Protein AF-A0AAE8ZY15-F1 (afdb_monomer_lite)

pLDDT: mean 89.55, std 15.79, range [27.38, 97.88]

Structure (mmCIF, N/CA/C/O backbone):
data_AF-A0AAE8ZY15-F1
#
_entry.id   AF-A0AAE8ZY15-F1
#
loop_
_atom_site.group_PDB
_atom_site.id
_atom_site.type_symbol
_atom_site.label_atom_id
_atom_site.label_alt_id
_atom_site.label_comp_id
_atom_site.label_asym_id
_atom_site.label_entity_id
_atom_site.label_seq_id
_atom_site.pdbx_PDB_ins_code
_atom_site.Cartn_x
_atom_site.Cartn_y
_atom_site.Cartn_z
_atom_site.occupancy
_atom_site.B_iso_or_equiv
_atom_site.auth_seq_id
_atom_site.auth_comp_id
_atom_site.auth_asym_id
_atom_site.auth_atom_id
_atom_site.pdbx_PDB_model_num
ATOM 1 N N . MET A 1 1 ? 28.038 31.464 24.818 1.00 34.19 1 MET A N 1
ATOM 2 C CA . MET A 1 1 ? 27.004 31.377 23.765 1.00 34.19 1 MET A CA 1
ATOM 3 C C . MET A 1 1 ? 26.566 29.929 23.658 1.00 34.19 1 MET A C 1
ATOM 5 O O . MET A 1 1 ? 27.395 29.069 23.404 1.00 34.19 1 MET A O 1
ATOM 9 N N . MET A 1 2 ? 25.303 29.681 23.999 1.00 27.38 2 MET A N 1
ATOM 10 C CA . MET A 1 2 ? 24.663 28.370 24.119 1.00 27.38 2 MET A CA 1
ATOM 11 C C . MET A 1 2 ? 24.717 27.587 22.799 1.00 27.38 2 MET A C 1
ATOM 13 O O . MET A 1 2 ? 24.098 27.995 21.821 1.00 27.38 2 MET A O 1
ATOM 17 N N . LEU A 1 3 ? 25.420 26.453 22.782 1.00 30.19 3 LEU A N 1
ATOM 18 C CA . LEU A 1 3 ? 25.261 25.423 21.754 1.00 30.19 3 LEU A CA 1
ATOM 19 C C . LEU A 1 3 ? 24.159 24.468 22.217 1.00 30.19 3 LEU A C 1
ATOM 21 O O . LEU A 1 3 ? 24.196 23.926 23.320 1.00 30.19 3 LEU A O 1
ATOM 25 N N . GLN A 1 4 ? 23.134 24.375 21.379 1.00 31.94 4 GLN A N 1
ATOM 26 C CA . GLN A 1 4 ? 21.818 23.818 21.651 1.00 31.94 4 GLN A CA 1
ATOM 27 C C . GLN A 1 4 ? 21.857 22.354 22.103 1.00 31.94 4 GLN A C 1
ATOM 29 O O . GLN A 1 4 ? 22.206 21.443 21.353 1.00 31.94 4 GLN A O 1
ATOM 34 N N . ALA A 1 5 ? 21.368 22.137 23.319 1.00 29.14 5 ALA A N 1
ATOM 35 C CA . ALA A 1 5 ? 20.770 20.885 23.742 1.00 29.14 5 ALA A CA 1
ATOM 36 C C . ALA A 1 5 ? 19.409 20.720 23.038 1.00 29.14 5 ALA A C 1
ATOM 38 O O . ALA A 1 5 ? 18.406 21.261 23.492 1.00 29.14 5 ALA A O 1
ATOM 39 N N . SER A 1 6 ? 19.361 20.010 21.909 1.00 30.08 6 SER A N 1
ATOM 40 C CA . SER A 1 6 ? 18.079 19.631 21.280 1.00 30.08 6 SER A CA 1
ATOM 41 C C . SER A 1 6 ? 18.069 18.266 20.578 1.00 30.08 6 SER A C 1
ATOM 43 O O . SER A 1 6 ? 17.054 17.874 20.014 1.00 30.08 6 SER A O 1
ATOM 45 N N . ARG A 1 7 ? 19.141 17.465 20.667 1.00 34.03 7 ARG A N 1
ATOM 46 C CA . ARG A 1 7 ? 19.221 16.142 20.005 1.00 34.03 7 ARG A CA 1
ATOM 47 C C . ARG A 1 7 ? 18.577 14.968 20.766 1.00 34.03 7 ARG A C 1
ATOM 49 O O . ARG A 1 7 ? 18.814 13.823 20.406 1.00 34.03 7 ARG A O 1
ATOM 56 N N . LEU A 1 8 ? 17.766 15.218 21.794 1.00 28.38 8 LEU A N 1
ATOM 57 C CA . LEU A 1 8 ? 17.180 14.162 22.646 1.00 28.38 8 LEU A CA 1
ATOM 58 C C . LEU A 1 8 ? 15.640 14.077 22.600 1.00 28.38 8 LEU A C 1
ATOM 60 O O . LEU A 1 8 ? 15.051 13.356 23.395 1.00 28.38 8 LEU A O 1
ATOM 64 N N . GLY A 1 9 ? 14.978 14.778 21.669 1.00 28.14 9 GLY A N 1
ATOM 65 C CA . GLY A 1 9 ? 13.509 14.898 21.632 1.00 28.14 9 GLY A CA 1
ATOM 66 C C . GLY A 1 9 ? 12.759 14.129 20.536 1.00 28.14 9 GLY A C 1
ATOM 67 O O . GLY A 1 9 ? 11.549 14.288 20.437 1.00 28.14 9 GLY A O 1
ATOM 68 N N . GLY A 1 10 ? 13.422 13.318 19.707 1.00 33.00 10 GLY A N 1
ATOM 69 C CA . GLY A 1 10 ? 12.785 12.716 18.527 1.00 33.00 10 GLY A CA 1
ATOM 70 C C . GLY A 1 10 ? 13.244 11.291 18.261 1.00 33.00 10 GLY A C 1
ATOM 71 O O . GLY A 1 10 ? 13.947 11.046 17.289 1.00 33.00 10 GLY A O 1
ATOM 72 N N . ILE A 1 11 ? 12.861 10.341 19.116 1.00 35.34 11 ILE A N 1
ATOM 73 C CA . ILE A 1 11 ? 12.952 8.910 18.787 1.00 35.34 11 ILE A CA 1
ATOM 74 C C . ILE A 1 11 ? 11.596 8.487 18.212 1.00 35.34 11 ILE A C 1
ATOM 76 O O . ILE A 1 11 ? 10.854 7.712 18.805 1.00 35.34 11 ILE A O 1
ATOM 80 N N . VAL A 1 12 ? 11.237 9.055 17.063 1.00 41.22 12 VAL A N 1
ATOM 81 C CA . VAL A 1 12 ? 10.363 8.362 16.115 1.00 41.22 12 VAL A CA 1
ATOM 82 C C . VAL A 1 12 ? 11.309 7.935 15.010 1.00 41.22 12 VAL A C 1
ATOM 84 O O . VAL A 1 12 ? 11.911 8.764 14.332 1.00 41.22 12 VAL A O 1
ATOM 87 N N . THR A 1 13 ? 11.580 6.638 14.940 1.00 42.84 13 THR A N 1
ATOM 88 C CA . THR A 1 13 ? 12.465 6.077 13.925 1.00 42.84 13 THR A CA 1
ATOM 89 C C . THR A 1 13 ? 11.914 6.430 12.546 1.00 42.84 13 THR A C 1
ATOM 91 O O . THR A 1 13 ? 10.741 6.187 12.274 1.00 42.84 13 THR A O 1
ATOM 94 N N . LYS A 1 14 ? 12.768 6.953 11.653 1.00 48.59 14 LYS A N 1
ATOM 95 C CA . LYS A 1 14 ? 12.422 7.248 10.246 1.00 48.59 14 LYS A CA 1
ATOM 96 C C . LYS A 1 14 ? 11.689 6.093 9.539 1.00 48.59 14 LYS A C 1
ATOM 98 O O . LYS A 1 14 ? 10.884 6.328 8.649 1.00 48.59 14 LYS A O 1
ATOM 103 N N . ARG A 1 15 ? 11.943 4.856 9.986 1.00 50.53 15 ARG A N 1
ATOM 104 C CA . ARG A 1 15 ? 11.436 3.587 9.435 1.00 50.53 15 ARG A CA 1
ATOM 105 C C . ARG A 1 15 ? 10.297 2.938 10.235 1.00 50.53 15 ARG A C 1
ATOM 107 O O . ARG A 1 15 ? 10.006 1.764 10.049 1.00 50.53 15 ARG A O 1
ATOM 114 N N . GLY A 1 16 ? 9.678 3.653 11.175 1.00 48.19 16 GLY A N 1
ATOM 115 C CA . GLY A 1 16 ? 8.605 3.111 12.026 1.00 48.19 16 GLY A CA 1
ATOM 116 C C . GLY A 1 16 ? 7.201 3.133 11.407 1.00 48.19 16 GLY A C 1
ATOM 117 O O . GLY A 1 16 ? 6.229 2.845 12.110 1.00 48.19 16 GLY A O 1
ATOM 118 N N . GLY A 1 17 ? 7.063 3.545 10.140 1.00 51.91 17 GLY A N 1
ATOM 119 C CA . GLY A 1 17 ? 5.778 4.003 9.606 1.00 51.91 17 GLY A CA 1
ATOM 120 C C . GLY A 1 17 ? 5.192 5.144 10.453 1.00 51.91 17 GLY A C 1
ATOM 121 O O . GLY A 1 17 ? 5.852 5.694 11.336 1.00 51.91 17 GLY A O 1
ATOM 122 N N . ALA A 1 18 ? 3.920 5.482 10.249 1.00 50.34 18 ALA A N 1
ATOM 123 C CA . ALA A 1 18 ? 3.241 6.524 11.027 1.00 50.34 18 ALA A CA 1
ATOM 124 C C . ALA A 1 18 ? 3.025 6.166 12.521 1.00 50.34 18 ALA A C 1
ATOM 126 O O . ALA A 1 18 ? 2.330 6.887 13.229 1.00 50.34 18 ALA A O 1
ATOM 127 N N . THR A 1 19 ? 3.554 5.041 13.037 1.00 57.19 19 THR A N 1
ATOM 128 C CA . THR A 1 19 ? 3.194 4.524 14.371 1.00 57.19 19 THR A CA 1
ATOM 129 C C . THR A 1 19 ? 4.375 4.018 15.200 1.00 57.19 19 THR A C 1
ATOM 131 O O . THR A 1 19 ? 4.485 2.843 15.537 1.00 57.19 19 THR A O 1
ATOM 134 N N . GLY A 1 20 ? 5.246 4.928 15.635 1.00 65.69 20 GLY A N 1
ATOM 135 C CA . GLY A 1 20 ? 6.422 4.563 16.441 1.00 65.69 20 GLY A CA 1
ATOM 136 C C . GLY A 1 20 ? 6.131 3.983 17.841 1.00 65.69 20 GLY A C 1
ATOM 137 O O . GLY A 1 20 ? 6.996 3.334 18.423 1.00 65.69 20 GLY A O 1
ATOM 138 N N . LEU A 1 21 ? 4.935 4.186 18.414 1.00 83.31 21 LEU A N 1
ATOM 139 C CA . LEU A 1 21 ? 4.594 3.698 19.761 1.00 83.31 21 LEU A CA 1
ATOM 140 C C . LEU A 1 21 ? 3.850 2.360 19.714 1.00 83.31 21 LEU A C 1
ATOM 142 O O . LEU A 1 21 ? 2.794 2.268 19.096 1.00 83.31 21 LEU A O 1
ATOM 146 N N . MET A 1 22 ? 4.338 1.352 20.442 1.00 87.62 22 MET A N 1
ATOM 147 C CA . MET A 1 22 ? 3.713 0.014 20.540 1.00 87.62 22 MET A CA 1
ATOM 148 C C . MET A 1 22 ? 2.745 -0.137 21.721 1.00 87.62 22 MET A C 1
ATOM 150 O O . MET A 1 22 ? 2.234 -1.218 21.989 1.00 87.62 22 MET A O 1
ATOM 154 N N . VAL A 1 23 ? 2.478 0.958 22.433 1.00 89.75 23 VAL A N 1
ATOM 155 C CA . VAL A 1 23 ? 1.529 1.014 23.549 1.00 89.75 23 VAL A CA 1
ATOM 156 C C . VAL A 1 23 ? 0.439 2.031 23.247 1.00 89.75 23 VAL A C 1
ATOM 158 O O . VAL A 1 23 ? 0.710 3.082 22.661 1.00 89.75 23 VAL A O 1
ATOM 161 N N . HIS A 1 24 ? -0.790 1.729 23.659 1.00 91.31 24 HIS A N 1
ATOM 162 C CA . HIS A 1 24 ? -1.914 2.647 23.527 1.00 91.31 24 HIS A CA 1
ATOM 163 C C . HIS A 1 24 ? -2.045 3.530 24.772 1.00 91.31 24 HIS A C 1
ATOM 165 O O . HIS A 1 24 ? -1.866 3.068 25.900 1.00 91.31 24 HIS A O 1
ATOM 171 N N . ARG A 1 25 ? -2.363 4.805 24.556 1.00 91.31 25 ARG A N 1
ATOM 172 C CA . ARG A 1 25 ? -2.791 5.748 25.590 1.00 91.31 25 ARG A CA 1
ATOM 173 C C . ARG A 1 25 ? -4.026 6.450 25.060 1.00 91.31 25 ARG A C 1
ATOM 175 O O . ARG A 1 25 ? -3.983 6.937 23.930 1.00 91.31 25 ARG A O 1
ATOM 182 N N . ASP A 1 26 ? -5.071 6.510 25.874 1.00 93.00 26 ASP A N 1
ATOM 183 C CA . ASP A 1 26 ? -6.319 7.148 25.477 1.00 93.00 26 ASP A CA 1
ATOM 184 C C . ASP A 1 26 ? -6.069 8.629 25.165 1.00 93.00 26 ASP A C 1
ATOM 186 O O . ASP A 1 26 ? -5.581 9.397 25.999 1.00 93.00 26 ASP A O 1
ATOM 190 N N . THR A 1 27 ? -6.412 9.033 23.948 1.00 90.44 27 THR A N 1
ATOM 191 C CA . THR A 1 27 ? -6.454 10.439 23.533 1.00 90.44 27 THR A CA 1
ATOM 192 C C . THR A 1 27 ? -7.900 10.849 23.287 1.00 90.44 27 THR A C 1
ATOM 194 O O . THR A 1 27 ? -8.806 10.021 23.328 1.00 90.44 27 THR A O 1
ATOM 197 N N . LYS A 1 28 ? -8.159 12.132 23.012 1.00 89.06 28 LYS A N 1
ATOM 198 C CA . LYS A 1 28 ? -9.521 12.592 22.679 1.00 89.06 28 LYS A CA 1
ATOM 199 C C . LYS A 1 28 ? -10.076 11.914 21.418 1.00 89.06 28 LYS A C 1
ATOM 201 O O . LYS A 1 28 ? -11.270 11.644 21.356 1.00 89.06 28 LYS A O 1
ATOM 206 N N . GLU A 1 29 ? -9.202 11.625 20.458 1.00 86.69 29 GLU A N 1
ATOM 207 C CA . GLU A 1 29 ? -9.541 11.093 19.132 1.00 86.69 29 GLU A CA 1
ATOM 208 C C . GLU A 1 29 ? -9.405 9.565 19.045 1.00 86.69 29 GLU A C 1
ATOM 210 O O . GLU A 1 29 ? -10.042 8.939 18.204 1.00 86.69 29 GLU A O 1
ATOM 215 N N . ASN A 1 30 ? -8.603 8.949 19.921 1.00 91.06 30 ASN A N 1
ATOM 216 C CA . ASN A 1 30 ? -8.381 7.506 19.962 1.00 91.06 30 ASN A CA 1
ATOM 217 C C . ASN A 1 30 ? -8.597 6.984 21.387 1.00 91.06 30 ASN A C 1
ATOM 219 O O . ASN A 1 30 ? -7.682 7.010 22.207 1.00 91.06 30 ASN A O 1
ATOM 223 N N . ASN A 1 31 ? -9.824 6.559 21.679 1.00 91.75 31 ASN A N 1
ATOM 224 C CA . ASN A 1 31 ? -10.224 5.954 22.949 1.00 91.75 31 ASN A CA 1
ATOM 225 C C . ASN A 1 31 ? -11.445 5.041 22.734 1.00 91.75 31 ASN A C 1
ATOM 227 O O . ASN A 1 31 ? -12.020 4.982 21.645 1.00 91.75 31 ASN A O 1
ATOM 231 N N . LEU A 1 32 ? -11.881 4.359 23.794 1.00 87.44 32 LEU A N 1
ATOM 232 C CA . LEU A 1 32 ? -13.019 3.432 23.752 1.00 87.44 32 LEU A CA 1
ATOM 233 C C . LEU A 1 32 ? -14.394 4.091 23.566 1.00 87.44 32 LEU A C 1
ATOM 235 O O . LEU A 1 32 ? -15.343 3.411 23.179 1.00 87.44 32 LEU A O 1
ATOM 239 N N . ASN A 1 33 ? -14.520 5.392 23.826 1.00 87.06 33 ASN A N 1
ATOM 240 C CA . ASN A 1 33 ? -15.776 6.125 23.655 1.00 87.06 33 ASN A CA 1
ATOM 241 C C . ASN A 1 33 ? -16.023 6.517 22.192 1.00 87.06 33 ASN A C 1
ATOM 243 O O . ASN A 1 33 ? -17.168 6.775 21.814 1.00 87.06 33 ASN A O 1
ATOM 247 N N . VAL A 1 34 ? -14.978 6.545 21.358 1.00 85.56 34 VAL A N 1
ATOM 248 C CA . VAL A 1 34 ? -15.102 6.771 19.914 1.00 85.56 34 VAL A CA 1
ATOM 249 C C . VAL A 1 34 ? -15.734 5.535 19.284 1.00 85.56 34 VAL A C 1
ATOM 251 O O . VAL A 1 34 ? -15.080 4.512 19.094 1.00 85.56 34 VAL A O 1
ATOM 254 N N . LYS A 1 35 ? -17.029 5.610 18.972 1.00 85.31 35 LYS A N 1
ATOM 255 C CA . LYS A 1 35 ? -17.769 4.481 18.402 1.00 85.31 35 LYS A CA 1
ATOM 256 C C . LYS A 1 35 ? -17.379 4.268 16.942 1.00 85.31 35 LYS A C 1
ATOM 258 O O . LYS A 1 35 ? -17.677 5.101 16.092 1.00 85.31 35 LYS A O 1
ATOM 263 N N . PHE A 1 36 ? -16.774 3.121 16.661 1.00 92.31 36 PHE A N 1
ATOM 264 C CA . PHE A 1 36 ? -16.588 2.616 15.308 1.00 92.31 36 PHE A CA 1
ATOM 265 C C . PHE A 1 36 ? -17.643 1.545 15.020 1.00 92.31 36 PHE A C 1
ATOM 267 O O . PHE A 1 36 ? -17.861 0.652 15.837 1.00 92.31 36 PHE A O 1
ATOM 274 N N . LYS A 1 37 ? -18.294 1.638 13.860 1.00 93.75 37 LYS A N 1
ATOM 275 C CA . LYS A 1 37 ? -19.187 0.603 13.335 1.00 93.75 37 LYS A CA 1
ATOM 276 C C . LYS A 1 37 ? -18.953 0.465 11.835 1.00 93.75 37 LYS A C 1
ATOM 278 O O . LYS A 1 37 ? -18.763 1.469 11.147 1.00 93.75 37 LYS A O 1
ATOM 283 N N . PHE A 1 38 ? -18.989 -0.762 11.332 1.00 94.94 38 PHE A N 1
ATOM 284 C CA . PHE A 1 38 ? -18.961 -1.008 9.896 1.00 94.94 38 PHE A CA 1
ATOM 285 C C . PHE A 1 38 ? -20.211 -0.453 9.203 1.00 94.94 38 PHE A C 1
ATOM 287 O O . PHE A 1 38 ? -21.301 -0.425 9.780 1.00 94.94 38 PHE A O 1
ATOM 294 N N . THR A 1 39 ? -20.046 0.023 7.970 1.00 95.81 39 THR A N 1
ATOM 295 C CA . THR A 1 39 ? -21.182 0.381 7.112 1.00 95.81 39 THR A CA 1
ATOM 296 C C . THR A 1 39 ? -21.946 -0.880 6.689 1.00 95.81 39 THR A C 1
ATOM 298 O O . THR A 1 39 ? -21.340 -1.951 6.631 1.00 95.81 39 THR A O 1
ATOM 301 N N . PRO A 1 40 ? -23.244 -0.786 6.338 1.00 94.25 40 PRO A N 1
ATOM 302 C CA . PRO A 1 40 ? -24.018 -1.948 5.887 1.00 94.25 40 PRO A CA 1
ATOM 303 C C . PRO A 1 40 ? -23.371 -2.690 4.705 1.00 94.25 40 PRO A C 1
ATOM 305 O O . PRO A 1 40 ? -23.312 -3.913 4.696 1.00 94.25 40 PRO A O 1
ATOM 308 N N . GLU A 1 41 ? -22.785 -1.955 3.756 1.00 94.56 41 GLU A N 1
ATOM 309 C CA . GLU A 1 41 ? -22.035 -2.531 2.629 1.00 94.56 41 GLU A CA 1
ATOM 310 C C . GLU A 1 41 ? -20.826 -3.360 3.092 1.00 94.56 41 GLU A C 1
ATOM 312 O O . GLU A 1 41 ? -20.526 -4.423 2.544 1.00 94.56 41 GLU A O 1
ATOM 317 N N . ASN A 1 42 ? -20.121 -2.888 4.123 1.00 95.75 42 ASN A N 1
ATOM 318 C CA . ASN A 1 42 ? -18.989 -3.606 4.692 1.00 95.75 42 ASN A CA 1
ATOM 319 C C . ASN A 1 42 ? -19.434 -4.784 5.572 1.00 95.75 42 ASN A C 1
ATOM 321 O O . ASN A 1 42 ? -18.690 -5.756 5.663 1.00 95.75 42 ASN A O 1
ATOM 325 N N . GLU A 1 43 ? -20.635 -4.764 6.161 1.00 94.06 43 GLU A N 1
ATOM 326 C CA . GLU A 1 43 ? -21.202 -5.929 6.862 1.00 94.06 43 GLU A CA 1
ATOM 327 C C . GLU A 1 43 ? -21.382 -7.128 5.915 1.00 94.06 43 GLU A C 1
ATOM 329 O O . GLU A 1 43 ? -21.096 -8.265 6.297 1.00 94.06 43 GLU A O 1
ATOM 334 N N . ASP A 1 44 ? -21.766 -6.897 4.658 1.00 95.31 44 ASP A N 1
ATOM 335 C CA . ASP A 1 44 ? -21.839 -7.969 3.658 1.00 95.31 44 ASP A CA 1
ATOM 336 C C . ASP A 1 44 ? -20.451 -8.458 3.226 1.00 95.31 44 ASP A C 1
ATOM 338 O O . ASP A 1 44 ? -20.228 -9.666 3.101 1.00 95.31 44 ASP A O 1
ATOM 342 N N . ARG A 1 45 ? -19.474 -7.551 3.101 1.00 96.12 45 ARG A N 1
ATOM 343 C CA . ARG A 1 45 ? -18.071 -7.932 2.855 1.00 96.12 45 ARG A CA 1
ATOM 344 C C . ARG A 1 45 ? -17.486 -8.753 3.998 1.00 96.12 45 ARG A C 1
ATOM 346 O O . ARG A 1 45 ? -16.754 -9.703 3.740 1.00 96.12 45 ARG A O 1
ATOM 353 N N . ILE A 1 46 ? -17.830 -8.436 5.245 1.00 95.50 46 ILE A N 1
ATOM 354 C CA . ILE A 1 46 ? -17.411 -9.210 6.417 1.00 95.50 46 ILE A CA 1
ATOM 355 C C . ILE A 1 46 ? -17.902 -10.654 6.303 1.00 95.50 46 ILE A C 1
ATOM 357 O O . ILE A 1 46 ? -17.112 -11.577 6.491 1.00 95.50 46 ILE A O 1
ATOM 361 N N . LYS A 1 47 ? -19.176 -10.867 5.944 1.00 94.75 47 LYS A N 1
ATOM 362 C CA . LYS A 1 47 ? -19.720 -12.221 5.735 1.00 94.75 47 LYS A CA 1
ATOM 363 C C . LYS A 1 47 ? -18.957 -12.957 4.634 1.00 94.75 47 LYS A C 1
ATOM 365 O O . LYS A 1 47 ? -18.585 -14.110 4.833 1.00 94.75 47 LYS A O 1
ATOM 370 N N . ALA A 1 48 ? -18.690 -12.283 3.513 1.00 96.06 48 ALA A N 1
ATOM 371 C CA . ALA A 1 48 ? -17.947 -12.860 2.397 1.00 96.06 48 ALA A CA 1
ATOM 372 C C . ALA A 1 48 ? -16.514 -13.257 2.796 1.00 96.06 48 ALA A C 1
ATOM 374 O O . ALA A 1 48 ? -16.083 -14.361 2.485 1.00 96.06 48 ALA A O 1
ATOM 375 N N . ILE A 1 49 ? -15.801 -12.402 3.537 1.00 96.44 49 ILE A N 1
ATOM 376 C CA . ILE A 1 49 ? -14.446 -12.687 4.035 1.00 96.44 49 ILE A CA 1
ATOM 377 C C . ILE A 1 49 ? -14.465 -13.862 5.015 1.00 96.44 49 ILE A C 1
ATOM 379 O O . ILE A 1 49 ? -13.646 -14.769 4.901 1.00 96.44 49 ILE A O 1
ATOM 383 N N . CYS A 1 50 ? -15.399 -13.873 5.967 1.00 94.06 50 CYS A N 1
ATOM 384 C CA . CYS A 1 50 ? -15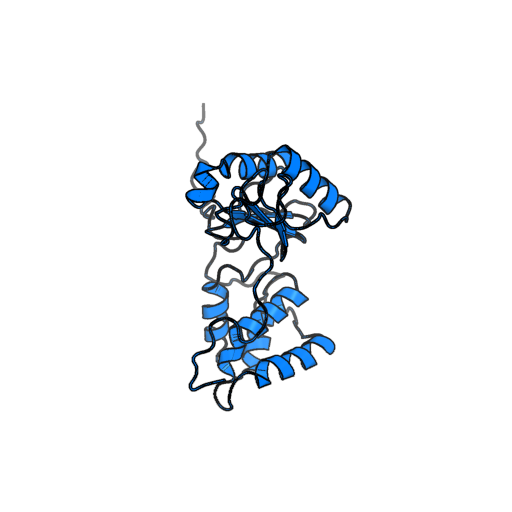.512 -14.956 6.941 1.00 94.06 50 CYS A CA 1
ATOM 385 C C . CYS A 1 50 ? -15.815 -16.307 6.276 1.00 94.06 50 CYS A C 1
ATOM 387 O O . CYS A 1 50 ? -15.336 -17.324 6.764 1.00 94.06 50 CYS A O 1
ATOM 389 N N . ALA A 1 51 ? -16.551 -16.319 5.159 1.00 95.62 51 ALA A N 1
ATOM 390 C CA . ALA A 1 51 ? -16.882 -17.533 4.412 1.00 95.62 51 ALA A CA 1
ATOM 391 C C . ALA A 1 51 ? -15.684 -18.170 3.680 1.00 95.62 51 ALA A C 1
ATOM 393 O O . ALA A 1 51 ? -15.762 -19.333 3.295 1.00 95.62 51 ALA A O 1
ATOM 394 N N . ILE A 1 52 ? -14.575 -17.441 3.497 1.00 96.75 52 ILE A N 1
ATOM 395 C CA . ILE A 1 52 ? -13.330 -17.985 2.921 1.00 96.75 52 ILE A CA 1
ATOM 396 C C . ILE A 1 52 ? -12.675 -18.981 3.891 1.00 96.75 52 ILE A C 1
ATOM 398 O O . ILE A 1 52 ? -11.994 -19.914 3.464 1.00 96.75 52 ILE A O 1
ATOM 402 N N . TYR A 1 53 ? -12.868 -18.785 5.198 1.00 95.62 53 TYR A N 1
ATOM 403 C CA . TYR A 1 53 ? -12.214 -19.578 6.232 1.00 95.62 53 TYR A CA 1
ATOM 404 C C . TYR A 1 53 ? -13.115 -20.724 6.710 1.00 95.62 53 TYR A C 1
ATOM 406 O O . TYR A 1 53 ? -14.320 -20.526 6.876 1.00 95.62 53 TYR A O 1
ATOM 414 N N . PRO A 1 54 ? -12.550 -21.915 6.987 1.00 95.44 54 PRO A N 1
ATOM 415 C CA . PRO A 1 54 ? -13.312 -23.035 7.526 1.00 95.44 54 PRO A CA 1
ATOM 416 C C . PRO A 1 54 ? -13.991 -22.711 8.861 1.00 95.44 54 PRO A C 1
ATOM 418 O O . PRO A 1 54 ? -13.514 -21.885 9.650 1.00 95.44 54 PRO A O 1
ATOM 421 N N . GLU A 1 55 ? -15.066 -23.439 9.167 1.00 93.00 55 GLU A N 1
ATOM 422 C CA . GLU A 1 55 ? -15.695 -23.379 10.486 1.00 93.00 55 GLU A CA 1
ATOM 423 C C . GLU A 1 55 ? -14.683 -23.688 11.606 1.00 93.00 55 GLU A C 1
ATOM 425 O O . GLU A 1 55 ? -13.725 -24.449 11.446 1.00 93.00 55 GLU A O 1
ATOM 430 N N . GLY A 1 56 ? -14.846 -23.012 12.745 1.00 92.06 56 GLY A N 1
ATOM 431 C CA . GLY A 1 56 ? -13.894 -23.054 13.861 1.00 92.06 56 GLY A CA 1
ATOM 432 C C . GLY A 1 56 ? -12.609 -22.235 13.658 1.00 92.06 56 GLY A C 1
ATOM 433 O O . GLY A 1 56 ? -11.923 -21.960 14.636 1.00 92.06 56 GLY A O 1
ATOM 434 N N . HIS A 1 57 ? -12.308 -21.767 12.439 1.00 94.38 57 HIS A N 1
ATOM 435 C CA . HIS A 1 57 ? -11.071 -21.040 12.109 1.00 94.38 57 HIS A CA 1
ATOM 436 C C . HIS A 1 57 ? -11.313 -19.584 11.681 1.00 94.38 57 HIS A C 1
ATOM 438 O O . HIS A 1 57 ? -10.505 -18.988 10.968 1.00 94.38 57 HIS A O 1
ATOM 444 N N . LYS A 1 58 ? -12.397 -18.966 12.174 1.00 91.94 58 LYS A N 1
ATOM 445 C CA . LYS A 1 58 ? -12.758 -17.565 11.876 1.00 91.94 58 LYS A CA 1
ATOM 446 C C . LYS A 1 58 ? -11.654 -16.562 12.230 1.00 91.94 58 LYS A C 1
ATOM 448 O O . LYS A 1 58 ? -11.569 -15.511 11.606 1.00 91.94 58 LYS A O 1
ATOM 453 N N . ALA A 1 59 ? -10.770 -16.895 13.174 1.00 93.19 59 ALA A N 1
ATOM 454 C CA . ALA A 1 59 ? -9.605 -16.077 13.514 1.00 93.19 59 ALA A CA 1
ATOM 455 C C . ALA A 1 59 ? -8.684 -15.790 12.308 1.00 93.19 59 ALA A C 1
ATOM 457 O O . ALA A 1 59 ? -8.000 -14.769 12.305 1.00 93.19 59 ALA A O 1
ATOM 458 N N . GLY A 1 60 ? -8.700 -16.630 11.263 1.00 94.12 60 GLY A N 1
ATOM 459 C CA . GLY A 1 60 ? -7.971 -16.377 10.015 1.00 94.12 60 GLY A CA 1
ATOM 460 C C . GLY A 1 60 ? -8.406 -15.092 9.299 1.00 94.12 60 GLY A C 1
ATOM 461 O O . GLY A 1 60 ? -7.592 -14.442 8.650 1.00 94.12 60 GLY A O 1
ATOM 462 N N . ALA A 1 61 ? -9.652 -14.651 9.495 1.00 96.19 61 ALA A N 1
ATOM 463 C CA . ALA A 1 61 ? -10.181 -13.419 8.915 1.00 96.19 61 ALA A CA 1
ATOM 464 C C . ALA A 1 61 ? -9.693 -12.133 9.614 1.00 96.19 61 ALA A C 1
ATOM 466 O O . ALA A 1 61 ? -10.081 -11.037 9.211 1.00 96.19 61 ALA A O 1
ATOM 467 N N . LEU A 1 62 ? -8.839 -12.228 10.640 1.00 96.19 62 LEU A N 1
ATOM 468 C CA . LEU A 1 62 ? -8.421 -11.076 11.442 1.00 96.19 62 LEU A CA 1
ATOM 469 C C . LEU A 1 62 ? -7.684 -10.006 10.623 1.00 96.19 62 LEU A C 1
ATOM 471 O O . LEU A 1 62 ? -8.009 -8.828 10.744 1.00 96.19 62 LEU A O 1
ATOM 475 N N . ILE A 1 63 ? -6.743 -10.402 9.760 1.00 97.19 63 ILE A N 1
ATOM 476 C CA . ILE A 1 63 ? -5.984 -9.457 8.923 1.00 97.19 63 ILE A CA 1
ATOM 477 C C . ILE A 1 63 ? -6.905 -8.760 7.903 1.00 97.19 63 ILE A C 1
ATOM 479 O O . ILE A 1 63 ? -6.942 -7.529 7.915 1.00 97.19 63 ILE A O 1
ATOM 483 N N . PRO A 1 64 ? -7.702 -9.475 7.077 1.00 97.25 64 PRO A N 1
ATOM 484 C CA . PRO A 1 64 ? -8.596 -8.816 6.124 1.00 97.25 64 PRO A CA 1
ATOM 485 C C . PRO A 1 64 ? -9.655 -7.919 6.774 1.00 97.25 64 PRO A C 1
ATOM 487 O O . PRO A 1 64 ? -10.006 -6.888 6.208 1.00 97.25 64 PRO A O 1
ATOM 490 N N . LEU A 1 65 ? -10.175 -8.277 7.954 1.00 96.88 65 LEU A N 1
ATOM 491 C CA . LEU A 1 65 ? -11.165 -7.439 8.636 1.00 96.88 65 LEU A CA 1
ATOM 492 C C . LEU A 1 65 ? -10.558 -6.179 9.256 1.00 96.88 65 LEU A C 1
ATOM 494 O O . LEU A 1 65 ? -11.201 -5.129 9.233 1.00 96.88 65 LEU A O 1
ATOM 498 N N . LEU A 1 66 ? -9.331 -6.257 9.781 1.00 97.19 66 LEU A N 1
ATOM 499 C CA . LEU A 1 66 ? -8.592 -5.066 10.205 1.00 97.19 66 LEU A CA 1
ATOM 500 C C . LEU A 1 66 ? -8.271 -4.169 9.003 1.00 97.19 66 LEU A C 1
ATOM 502 O O . LEU A 1 66 ? -8.464 -2.960 9.090 1.00 97.19 66 LEU A O 1
ATOM 506 N N . ASP A 1 67 ? -7.875 -4.737 7.862 1.00 97.31 67 ASP A N 1
ATOM 507 C CA . ASP A 1 67 ? -7.655 -3.959 6.634 1.00 97.31 67 ASP A CA 1
ATOM 508 C C . ASP A 1 67 ? -8.948 -3.288 6.154 1.00 97.31 67 ASP A C 1
ATOM 510 O O . ASP A 1 67 ? -8.963 -2.095 5.860 1.00 97.31 67 ASP A O 1
ATOM 514 N N . LEU A 1 68 ? -10.077 -4.001 6.180 1.00 97.19 68 LEU A N 1
ATOM 515 C CA . LEU A 1 68 ? -11.380 -3.435 5.835 1.00 97.19 68 LEU A CA 1
ATOM 516 C C . LEU A 1 68 ? -11.775 -2.278 6.768 1.00 97.19 68 LEU A C 1
ATOM 518 O O . LEU A 1 68 ? -12.286 -1.255 6.304 1.00 97.19 68 LEU A O 1
ATOM 522 N N . ALA A 1 69 ? -11.522 -2.414 8.073 1.00 96.50 69 ALA A N 1
ATOM 523 C CA . ALA A 1 69 ? -11.763 -1.346 9.039 1.00 96.50 69 ALA A CA 1
ATOM 524 C C . ALA A 1 69 ? -10.885 -0.118 8.754 1.00 96.50 69 ALA A C 1
ATOM 526 O O . ALA A 1 69 ? -11.384 1.010 8.761 1.00 96.50 69 ALA A O 1
ATOM 527 N N . GLN A 1 70 ? -9.609 -0.341 8.431 1.00 96.00 70 GLN A N 1
ATOM 528 C CA . GLN A 1 70 ? -8.690 0.717 8.028 1.00 96.00 70 GLN A CA 1
ATOM 529 C C . GLN A 1 70 ? -9.135 1.394 6.732 1.00 96.00 70 GLN A C 1
ATOM 531 O O . GLN A 1 70 ? -9.126 2.615 6.663 1.00 96.00 70 GLN A O 1
ATOM 536 N N . ARG A 1 71 ? -9.580 0.647 5.720 1.00 95.56 71 ARG A N 1
ATOM 537 C CA . ARG A 1 71 ? -10.088 1.216 4.460 1.00 95.56 71 ARG A CA 1
ATOM 538 C C . ARG A 1 71 ? -11.337 2.069 4.667 1.00 95.56 71 ARG A C 1
ATOM 540 O O . ARG A 1 71 ? -11.515 3.064 3.973 1.00 95.56 71 ARG A O 1
ATOM 547 N N . GLN A 1 72 ? -12.190 1.705 5.626 1.00 95.12 72 GLN A N 1
ATOM 548 C CA . GLN A 1 72 ? -13.380 2.489 5.959 1.00 95.12 72 GLN A CA 1
ATOM 549 C C . GLN A 1 72 ? -13.039 3.783 6.715 1.00 95.12 72 GLN A C 1
ATOM 551 O O . GLN A 1 72 ? -13.674 4.809 6.480 1.00 95.12 72 GLN A O 1
ATOM 556 N N . HIS A 1 73 ? -12.089 3.735 7.651 1.00 92.56 73 HIS A N 1
ATOM 557 C CA . HIS A 1 73 ? -11.798 4.858 8.552 1.00 92.56 73 HIS A CA 1
ATOM 558 C C . HIS A 1 73 ? -10.561 5.689 8.161 1.00 92.56 73 HIS A C 1
ATOM 560 O O . HIS A 1 73 ? -10.382 6.796 8.657 1.00 92.56 73 HIS A O 1
ATOM 566 N N . GLY A 1 74 ? -9.697 5.166 7.292 1.00 91.31 74 GLY A N 1
ATOM 567 C CA . GLY A 1 74 ? -8.378 5.701 6.926 1.00 91.31 74 GLY A CA 1
ATOM 568 C C . GLY A 1 74 ? -7.233 5.209 7.824 1.00 91.31 74 GLY A C 1
ATOM 569 O O . GLY A 1 74 ? -6.088 5.127 7.388 1.00 91.31 74 GLY A O 1
ATOM 570 N N . TRP A 1 75 ? -7.536 4.841 9.067 1.00 93.06 75 TRP A N 1
ATOM 571 C CA . TRP A 1 75 ? -6.593 4.332 10.066 1.00 93.06 75 TRP A CA 1
ATOM 572 C C . TRP A 1 75 ? -7.352 3.463 11.093 1.00 93.06 75 TRP A C 1
ATOM 574 O O . TRP A 1 75 ? -8.572 3.335 11.025 1.00 93.06 75 TRP A O 1
ATOM 584 N N . LEU A 1 76 ? -6.658 2.834 12.036 1.00 94.06 76 LEU A N 1
ATOM 585 C CA . LEU A 1 76 ? -7.198 1.893 13.014 1.00 94.06 76 LEU A CA 1
ATOM 586 C C . LEU A 1 76 ? -7.241 2.483 14.431 1.00 94.06 76 LEU A C 1
ATOM 588 O O . LEU A 1 76 ? -6.254 2.382 15.171 1.00 94.06 76 LEU A O 1
ATOM 592 N N . PRO A 1 77 ? -8.391 3.039 14.857 1.00 93.94 77 PRO A N 1
ATOM 593 C CA . PRO A 1 77 ? -8.627 3.367 16.254 1.00 93.94 77 PRO A CA 1
ATOM 594 C C . PRO A 1 77 ? -8.791 2.093 17.085 1.00 93.94 77 PRO A C 1
ATOM 596 O O . PRO A 1 77 ? -9.168 1.029 16.583 1.00 93.94 77 PRO A O 1
ATOM 599 N N . ILE A 1 78 ? -8.575 2.207 18.395 1.00 94.81 78 ILE A N 1
ATOM 600 C CA . ILE A 1 78 ? -8.724 1.075 19.321 1.00 94.81 78 ILE A CA 1
ATOM 601 C C . ILE A 1 78 ? -10.141 0.475 19.290 1.00 94.81 78 ILE A C 1
ATOM 603 O O . ILE A 1 78 ? -10.316 -0.737 19.426 1.00 94.81 78 ILE A O 1
ATOM 607 N N . SER A 1 79 ? -11.157 1.302 19.032 1.00 95.19 79 SER A N 1
ATOM 608 C CA . SER A 1 79 ? -12.545 0.864 18.893 1.00 95.19 79 SER A CA 1
ATOM 609 C C . SER A 1 79 ? -12.791 0.013 17.645 1.00 95.19 79 SER A C 1
ATOM 611 O O . SER A 1 79 ? -13.577 -0.931 17.711 1.00 95.19 79 SER A O 1
ATOM 613 N N . ALA A 1 80 ? -12.085 0.267 16.539 1.00 95.75 80 ALA A N 1
ATOM 614 C CA . ALA A 1 80 ? -12.157 -0.578 15.349 1.00 95.75 80 ALA A CA 1
ATOM 615 C C . ALA A 1 80 ? -11.557 -1.966 15.610 1.00 95.75 80 ALA A C 1
ATOM 617 O O . ALA A 1 80 ? -12.159 -2.979 15.260 1.00 95.75 80 ALA A O 1
ATOM 618 N N . MET A 1 81 ? -10.419 -2.028 16.311 1.00 95.88 81 MET A N 1
ATOM 619 C CA . MET A 1 81 ? -9.802 -3.300 16.710 1.00 95.88 81 MET A CA 1
ATOM 620 C C . MET A 1 81 ? -10.715 -4.107 17.641 1.00 95.88 81 MET A C 1
ATOM 622 O O . MET A 1 81 ? -10.837 -5.323 17.499 1.00 95.88 81 MET A O 1
ATOM 626 N N . HIS A 1 82 ? -11.386 -3.431 18.578 1.00 95.75 82 HIS A N 1
ATOM 627 C CA . HIS A 1 82 ? -12.390 -4.045 19.445 1.00 95.75 82 HIS A CA 1
ATOM 628 C C . HIS A 1 82 ? -13.565 -4.627 18.662 1.00 95.75 82 HIS A C 1
ATOM 630 O O . HIS A 1 82 ? -13.999 -5.738 18.961 1.00 95.75 82 HIS A O 1
ATOM 636 N N . GLU A 1 83 ? -14.080 -3.888 17.681 1.00 95.56 83 GLU A N 1
ATOM 637 C CA . GLU A 1 83 ? -15.223 -4.333 16.891 1.00 95.56 83 GLU A CA 1
ATOM 638 C C . GLU A 1 83 ? -14.869 -5.548 16.028 1.00 95.56 83 GLU A C 1
ATOM 640 O O . GLU A 1 83 ? -15.617 -6.523 16.004 1.00 95.56 83 GLU A O 1
ATOM 645 N N . VAL A 1 84 ? -13.686 -5.556 15.407 1.00 96.25 84 VAL A N 1
ATOM 646 C CA . VAL A 1 84 ? -13.191 -6.730 14.674 1.00 96.25 84 VAL A CA 1
ATOM 647 C C . VAL A 1 84 ? -13.024 -7.935 15.604 1.00 96.25 84 VAL A C 1
ATOM 649 O O . VAL A 1 84 ? -13.475 -9.033 15.277 1.00 96.25 84 VAL A O 1
ATOM 652 N N . ALA A 1 85 ? -12.440 -7.739 16.790 1.00 96.12 85 ALA A N 1
ATOM 653 C CA . ALA A 1 85 ? -12.293 -8.808 17.777 1.00 96.12 85 ALA A CA 1
ATOM 654 C C . ALA A 1 85 ? -13.652 -9.372 18.232 1.00 96.12 85 ALA A C 1
ATOM 656 O O . ALA A 1 85 ? -13.793 -10.583 18.390 1.00 96.12 85 ALA A O 1
ATOM 657 N N . ARG A 1 86 ? -14.664 -8.506 18.390 1.00 95.69 86 ARG A N 1
ATOM 658 C CA . ARG A 1 86 ? -16.039 -8.893 18.733 1.00 95.69 86 ARG A CA 1
ATOM 659 C C . ARG A 1 86 ? -16.684 -9.733 17.630 1.00 95.69 86 ARG A C 1
ATOM 661 O O . ARG A 1 86 ? -17.311 -10.738 17.942 1.00 95.69 86 ARG A O 1
ATOM 668 N N . ILE A 1 87 ? -16.541 -9.332 16.367 1.00 94.25 87 ILE A N 1
ATOM 669 C CA . ILE A 1 87 ? -17.121 -10.036 15.209 1.00 94.25 87 ILE A CA 1
ATOM 670 C C . ILE A 1 87 ? -16.515 -11.433 15.038 1.00 94.25 87 ILE A C 1
ATOM 672 O O . ILE A 1 87 ? -17.233 -12.378 14.721 1.00 94.25 87 ILE A O 1
ATOM 676 N N . LEU A 1 88 ? -15.203 -11.561 15.245 1.00 94.50 88 LEU A N 1
ATOM 677 C CA . LEU A 1 88 ? -14.483 -12.829 15.094 1.00 94.50 88 LEU A CA 1
ATOM 678 C C . LEU A 1 88 ? -14.463 -13.687 16.361 1.00 94.50 88 LEU A C 1
ATOM 680 O O . LEU A 1 88 ? -13.907 -14.782 16.328 1.00 94.50 88 LEU A O 1
ATOM 684 N N . GLU A 1 89 ? -15.043 -13.197 17.459 1.00 95.50 89 GLU A N 1
ATOM 685 C CA . GLU A 1 89 ? -15.083 -13.878 18.758 1.00 95.50 89 GLU A CA 1
ATOM 686 C C . GLU A 1 89 ? -13.678 -14.226 19.293 1.00 95.50 89 GLU A C 1
ATOM 688 O O . GLU A 1 89 ? -13.476 -15.228 19.979 1.00 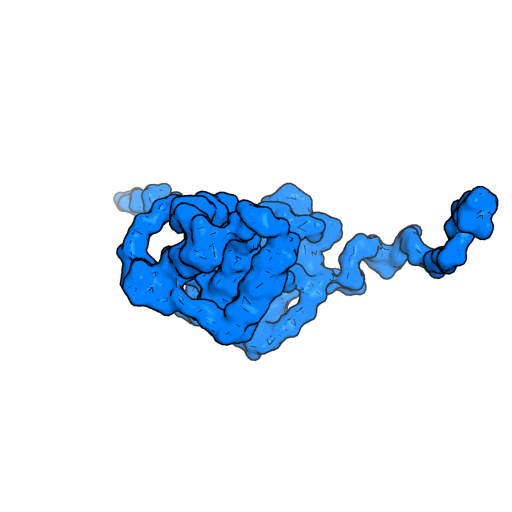95.50 89 GLU A O 1
ATOM 693 N N . VAL A 1 90 ? -12.687 -13.375 19.000 1.00 95.06 90 VAL A N 1
ATOM 694 C CA . VAL A 1 90 ? -11.298 -13.537 19.458 1.00 95.06 90 VAL A CA 1
ATOM 695 C C . VAL A 1 90 ? -10.967 -12.575 20.604 1.00 95.06 90 VAL A C 1
ATOM 697 O O . VAL A 1 90 ? -11.535 -11.482 20.697 1.00 95.06 90 VAL A O 1
ATOM 700 N N . PRO A 1 91 ? -10.003 -12.911 21.482 1.00 96.94 91 PRO A N 1
ATOM 701 C CA . PRO A 1 91 ? -9.524 -11.971 22.485 1.00 96.94 91 PRO A CA 1
ATOM 702 C C . PRO A 1 91 ? -8.976 -10.695 21.836 1.00 96.94 91 PRO A C 1
ATOM 704 O O . PRO A 1 91 ? -8.145 -10.757 20.932 1.00 96.94 91 PRO A O 1
ATOM 707 N N . ARG A 1 92 ? -9.370 -9.530 22.363 1.00 96.19 92 ARG A N 1
ATOM 708 C CA . ARG A 1 92 ? -8.932 -8.203 21.883 1.00 96.19 92 ARG A CA 1
ATOM 709 C C . ARG A 1 92 ? -7.412 -8.073 21.756 1.00 96.19 92 ARG A C 1
ATOM 711 O O . ARG A 1 92 ? -6.928 -7.466 20.809 1.00 96.19 92 ARG A O 1
ATOM 718 N N . MET A 1 93 ? -6.668 -8.707 22.664 1.00 96.38 93 MET A N 1
ATOM 719 C CA . MET A 1 93 ? -5.204 -8.712 22.633 1.00 96.38 93 MET A CA 1
ATOM 720 C C . MET A 1 93 ? -4.644 -9.282 21.322 1.00 96.38 93 MET A C 1
ATOM 722 O O . MET A 1 93 ? -3.667 -8.755 20.808 1.00 96.38 93 MET A O 1
ATOM 726 N N . ARG A 1 94 ? -5.292 -10.292 20.726 1.00 95.88 94 ARG A N 1
ATOM 727 C CA . ARG A 1 94 ? -4.857 -10.868 19.443 1.00 95.88 94 ARG A CA 1
ATOM 728 C C . ARG A 1 94 ? -5.017 -9.880 18.292 1.00 95.88 94 ARG A C 1
ATOM 730 O O . ARG A 1 94 ? -4.148 -9.806 17.431 1.00 95.88 94 ARG A O 1
ATOM 737 N N . ALA A 1 95 ? -6.077 -9.070 18.311 1.00 95.50 95 ALA A N 1
ATOM 738 C CA . ALA A 1 95 ? -6.240 -7.986 17.345 1.00 95.50 95 ALA A CA 1
ATOM 739 C C . ALA A 1 95 ? -5.144 -6.918 17.503 1.00 95.50 95 ALA A C 1
ATOM 741 O O . ALA A 1 95 ? -4.638 -6.418 16.504 1.00 95.50 95 ALA A O 1
ATOM 742 N N . TYR A 1 96 ? -4.732 -6.610 18.738 1.00 95.56 96 TYR A N 1
ATOM 743 C CA . TYR A 1 96 ? -3.641 -5.664 18.997 1.00 95.56 96 TYR A CA 1
ATOM 744 C C . TYR A 1 96 ? -2.291 -6.184 18.529 1.00 95.56 96 TYR A C 1
ATOM 746 O O . TYR A 1 96 ? -1.564 -5.452 17.866 1.00 95.56 96 TYR A O 1
ATOM 754 N N . GLU A 1 97 ? -1.970 -7.439 18.842 1.00 95.88 97 GLU A N 1
ATOM 755 C CA . GLU A 1 97 ? -0.737 -8.083 18.389 1.00 95.88 97 GLU A CA 1
ATOM 756 C C . GLU A 1 97 ? -0.617 -7.973 16.868 1.00 95.88 97 GLU A C 1
ATOM 758 O O . GLU A 1 97 ? 0.363 -7.423 16.376 1.00 95.88 97 GLU A O 1
ATOM 763 N N . VAL A 1 98 ? -1.662 -8.362 16.130 1.00 96.12 98 VAL A N 1
ATOM 764 C CA . VAL A 1 98 ? -1.693 -8.257 14.663 1.00 96.12 98 VAL A CA 1
ATOM 765 C C . VAL A 1 98 ? -1.580 -6.804 14.194 1.00 96.12 98 VAL A C 1
ATOM 767 O O . VAL A 1 98 ? -0.742 -6.503 13.347 1.00 96.12 98 VAL A O 1
ATOM 770 N N . ALA A 1 99 ? -2.359 -5.883 14.767 1.00 94.62 99 ALA A N 1
ATOM 771 C CA . ALA A 1 99 ? -2.335 -4.474 14.371 1.00 94.62 99 ALA A CA 1
ATOM 772 C C . ALA A 1 99 ? -0.993 -3.774 14.658 1.00 94.62 99 ALA A C 1
ATOM 774 O O . ALA A 1 99 ? -0.662 -2.791 14.005 1.00 94.62 99 ALA A O 1
ATOM 775 N N . THR A 1 100 ? -0.233 -4.238 15.652 1.00 92.88 100 THR A N 1
ATOM 776 C CA . THR A 1 100 ? 1.111 -3.714 15.956 1.00 92.88 100 THR A CA 1
ATOM 777 C C . THR A 1 100 ? 2.220 -4.409 15.175 1.00 92.88 100 THR A C 1
ATOM 779 O O . THR A 1 100 ? 3.262 -3.803 14.948 1.00 92.88 100 THR A O 1
ATOM 782 N N . PHE A 1 101 ? 2.007 -5.661 14.765 1.00 94.44 101 PHE A N 1
ATOM 783 C CA . PHE A 1 101 ? 3.008 -6.468 14.076 1.00 94.44 101 PHE A CA 1
ATOM 784 C C . PHE A 1 101 ? 3.127 -6.111 12.591 1.00 94.44 101 PHE A C 1
ATOM 786 O O . PHE A 1 101 ? 4.237 -5.997 12.075 1.00 94.44 101 PHE A O 1
ATOM 793 N N . TYR A 1 102 ? 2.001 -5.920 11.896 1.00 94.50 102 TYR A N 1
ATOM 794 C CA . TYR A 1 102 ? 2.009 -5.584 10.471 1.00 94.50 102 TYR A CA 1
ATOM 795 C C . TYR A 1 102 ? 2.083 -4.071 10.256 1.00 94.50 102 TYR A C 1
ATOM 797 O O . TYR A 1 102 ? 1.231 -3.315 10.715 1.00 94.50 102 TYR A O 1
ATOM 805 N N . THR A 1 103 ? 3.079 -3.635 9.490 1.00 91.69 103 THR A N 1
ATOM 806 C CA . THR A 1 103 ? 3.399 -2.216 9.259 1.00 91.69 103 THR A CA 1
ATOM 807 C C . THR A 1 103 ? 2.380 -1.470 8.400 1.00 91.69 103 THR A C 1
ATOM 809 O O . THR A 1 103 ? 2.359 -0.243 8.425 1.00 91.69 103 THR A O 1
ATOM 812 N N . MET A 1 104 ? 1.514 -2.183 7.670 1.00 92.69 104 MET A N 1
ATOM 813 C CA . MET A 1 104 ? 0.412 -1.576 6.912 1.00 92.69 104 MET A CA 1
ATOM 814 C C . MET A 1 104 ? -0.668 -0.979 7.821 1.00 92.69 104 MET A C 1
ATOM 816 O O . MET A 1 104 ? -1.418 -0.101 7.389 1.00 92.69 104 MET A O 1
ATOM 820 N N . PHE A 1 105 ? -0.775 -1.461 9.063 1.00 94.75 105 PHE A N 1
ATOM 821 C CA . PHE A 1 105 ? -1.822 -1.042 9.980 1.00 94.75 105 PHE A CA 1
ATOM 822 C C . PHE A 1 105 ? -1.486 0.290 10.655 1.00 94.75 105 PHE A C 1
ATOM 824 O O . PHE A 1 105 ? -0.711 0.374 11.610 1.00 94.75 105 PHE A O 1
ATOM 831 N N . ASN A 1 106 ? -2.128 1.353 10.177 1.00 93.12 106 ASN A N 1
ATOM 832 C CA . ASN A 1 106 ? -1.948 2.705 10.684 1.00 93.12 106 ASN A CA 1
ATOM 833 C C . ASN A 1 106 ? -2.778 2.894 11.951 1.00 93.12 106 ASN A C 1
ATOM 835 O O . ASN A 1 106 ? -3.979 3.073 11.899 1.00 93.12 106 ASN A O 1
ATOM 839 N N . ARG A 1 107 ? -2.150 2.865 13.118 1.00 91.56 107 ARG A N 1
ATOM 840 C CA . ARG A 1 107 ? -2.757 3.082 14.450 1.00 91.56 107 ARG A CA 1
ATOM 841 C C . ARG A 1 107 ? -2.790 4.547 14.906 1.00 91.56 107 ARG A C 1
ATOM 843 O O . ARG A 1 107 ? -3.226 4.837 16.021 1.00 91.56 107 ARG A O 1
ATOM 850 N N . GLN A 1 108 ? -2.300 5.459 14.074 1.00 88.56 108 GLN A N 1
ATOM 851 C CA . GLN A 1 108 ? -2.411 6.906 14.246 1.00 88.56 108 GLN A CA 1
ATOM 852 C C . GLN A 1 108 ? -3.092 7.498 13.009 1.00 88.56 108 GLN A C 1
ATOM 854 O O . GLN A 1 108 ? -2.985 6.898 11.935 1.00 88.56 108 GLN A O 1
ATOM 859 N N . PRO A 1 109 ? -3.778 8.647 13.138 1.00 90.06 109 PRO A N 1
ATOM 860 C CA . PRO A 1 109 ? -4.344 9.338 11.990 1.00 90.06 109 PRO A CA 1
ATOM 861 C C . PRO A 1 109 ? -3.258 9.645 10.955 1.00 90.06 109 PRO A C 1
ATOM 863 O O . PRO A 1 109 ? -2.270 10.310 11.262 1.00 90.06 109 PRO A O 1
ATOM 866 N N . VAL A 1 110 ? -3.455 9.154 9.734 1.00 91.69 110 VAL A N 1
ATOM 867 C CA . VAL A 1 110 ? -2.636 9.490 8.566 1.00 91.69 110 VAL A CA 1
ATOM 868 C C . VAL A 1 110 ? -3.420 10.416 7.646 1.00 91.69 110 VAL A C 1
ATOM 870 O O . VAL A 1 110 ? -4.652 10.455 7.678 1.00 91.69 110 VAL A O 1
ATOM 873 N N . GLY A 1 111 ? -2.702 11.180 6.833 1.00 91.88 111 GLY A N 1
ATOM 874 C CA . GLY A 1 111 ? -3.285 12.025 5.809 1.00 91.88 111 GLY A CA 1
ATOM 875 C C . GLY A 1 111 ? -3.977 11.213 4.716 1.00 91.88 111 GLY A C 1
ATOM 876 O O . GLY A 1 111 ? -3.805 9.999 4.601 1.00 91.88 111 GLY A O 1
ATOM 877 N N . LYS A 1 112 ? -4.760 11.900 3.882 1.00 93.62 112 LYS A N 1
ATOM 878 C CA . LYS A 1 112 ? -5.529 11.278 2.789 1.00 93.62 112 LYS A CA 1
ATOM 879 C C . LYS A 1 112 ? -4.662 10.446 1.825 1.00 93.62 112 LYS A C 1
ATOM 881 O O . LYS A 1 112 ? -5.127 9.443 1.280 1.00 93.62 112 LYS A O 1
ATOM 886 N N . TYR A 1 113 ? -3.431 10.886 1.587 1.00 95.81 113 TYR A N 1
ATOM 887 C CA . TYR A 1 113 ? -2.445 10.224 0.746 1.00 95.81 113 TYR A CA 1
ATOM 888 C C . TYR A 1 113 ? -1.252 9.800 1.600 1.00 95.81 113 TYR A C 1
ATOM 890 O O . TYR A 1 113 ? -0.459 10.628 2.056 1.00 95.81 113 TYR A O 1
ATOM 898 N N . PHE A 1 114 ? -1.122 8.493 1.802 1.00 95.06 114 PHE A N 1
ATOM 899 C CA . PHE A 1 114 ? -0.003 7.897 2.515 1.00 95.06 114 PHE A CA 1
ATOM 900 C C . PHE A 1 114 ? 1.118 7.572 1.523 1.00 95.06 114 PHE A C 1
ATOM 902 O O . PHE A 1 114 ? 1.007 6.627 0.740 1.00 95.06 114 PHE A O 1
ATOM 909 N N . LEU A 1 115 ? 2.166 8.400 1.531 1.00 96.00 115 LEU A N 1
ATOM 910 C CA . LEU A 1 115 ? 3.340 8.307 0.667 1.00 96.00 115 LEU A CA 1
ATOM 911 C C . LEU A 1 115 ? 4.362 7.364 1.305 1.00 96.00 115 LEU A C 1
ATOM 913 O O . LEU A 1 115 ? 4.949 7.682 2.337 1.00 96.00 115 LEU A O 1
ATOM 917 N N . GLN A 1 116 ? 4.593 6.221 0.677 1.00 95.81 116 GLN A N 1
ATOM 918 C CA . GLN A 1 116 ? 5.496 5.177 1.145 1.00 95.81 116 GLN A CA 1
ATOM 919 C C . GLN A 1 116 ? 6.669 5.059 0.175 1.00 95.81 116 GLN A C 1
ATOM 921 O O . GLN A 1 116 ? 6.522 4.538 -0.931 1.00 95.81 116 GLN A O 1
ATOM 926 N N . VAL A 1 117 ? 7.835 5.567 0.570 1.00 96.19 117 VAL A N 1
ATOM 927 C CA . VAL A 1 117 ? 9.043 5.536 -0.266 1.00 96.19 117 VAL A CA 1
ATOM 928 C C . VAL A 1 117 ? 9.883 4.317 0.093 1.00 96.19 117 VAL A C 1
ATOM 930 O O . VAL A 1 117 ? 10.285 4.167 1.247 1.00 96.19 117 VAL A O 1
ATOM 933 N N . CYS A 1 118 ? 10.175 3.461 -0.889 1.00 95.94 118 CYS A N 1
ATOM 934 C CA . CYS A 1 118 ? 11.057 2.312 -0.690 1.00 95.94 118 CYS A CA 1
ATOM 935 C C . CYS A 1 118 ? 12.515 2.776 -0.548 1.00 95.94 118 CYS A C 1
ATOM 937 O O . CYS A 1 118 ? 13.094 3.315 -1.493 1.00 95.94 118 CYS A O 1
ATOM 939 N N . ALA A 1 119 ? 13.132 2.509 0.605 1.00 92.50 119 ALA A N 1
ATOM 940 C CA . ALA A 1 119 ? 14.524 2.879 0.890 1.00 92.50 119 ALA A CA 1
ATOM 941 C C . ALA A 1 119 ? 15.478 1.676 1.006 1.00 92.50 119 ALA A C 1
ATOM 943 O O . ALA A 1 119 ? 16.586 1.790 1.532 1.00 92.50 119 ALA A O 1
ATOM 944 N N . THR A 1 120 ? 15.072 0.505 0.504 1.00 94.75 120 THR A N 1
ATOM 945 C CA . THR A 1 120 ? 15.954 -0.674 0.468 1.00 94.75 120 THR A CA 1
ATOM 946 C C . THR A 1 120 ? 17.044 -0.548 -0.589 1.00 94.75 120 THR A C 1
ATOM 948 O O . THR A 1 120 ? 16.950 0.255 -1.517 1.00 94.75 120 THR A O 1
ATOM 951 N N . THR A 1 121 ? 18.084 -1.378 -0.471 1.00 96.88 121 THR A N 1
ATOM 952 C CA . THR A 1 121 ? 19.310 -1.300 -1.276 1.00 96.88 121 THR A CA 1
ATOM 953 C C . THR A 1 121 ? 19.082 -1.130 -2.785 1.00 96.88 121 THR A C 1
ATOM 955 O O . THR A 1 121 ? 19.718 -0.245 -3.352 1.00 96.88 121 THR A O 1
ATOM 958 N N . PRO A 1 122 ? 18.190 -1.878 -3.471 1.00 96.94 122 PRO A N 1
ATOM 959 C CA . PRO A 1 122 ? 17.982 -1.684 -4.910 1.00 96.94 122 PRO A CA 1
ATOM 960 C C . PRO A 1 122 ? 17.474 -0.279 -5.267 1.00 96.94 122 PRO A C 1
ATOM 962 O O . PRO A 1 122 ? 17.960 0.336 -6.215 1.00 96.94 122 PRO A O 1
ATOM 965 N N . CYS A 1 123 ? 16.539 0.255 -4.478 1.00 96.50 123 CYS A N 1
ATOM 966 C CA . CYS A 1 123 ? 16.005 1.603 -4.661 1.00 96.50 123 CYS A CA 1
ATOM 967 C C . CYS A 1 123 ? 17.013 2.674 -4.228 1.00 96.50 123 CYS A C 1
ATOM 969 O O . CYS A 1 123 ? 17.181 3.672 -4.928 1.00 96.50 123 CYS A O 1
ATOM 971 N N . MET A 1 124 ? 17.755 2.438 -3.145 1.00 95.62 124 MET A N 1
ATOM 972 C CA . MET A 1 124 ? 18.846 3.303 -2.690 1.00 95.62 124 MET A CA 1
ATOM 973 C C . MET A 1 124 ? 19.923 3.464 -3.775 1.00 95.62 124 MET A C 1
ATOM 975 O O . MET A 1 124 ? 20.272 4.587 -4.129 1.00 95.62 124 MET A O 1
ATOM 979 N N . LEU A 1 125 ? 20.372 2.363 -4.392 1.00 96.94 125 LEU A N 1
ATOM 980 C CA . LEU A 1 125 ? 21.337 2.376 -5.505 1.00 96.94 125 LEU A CA 1
ATOM 981 C C . LEU A 1 125 ? 20.828 3.140 -6.739 1.00 96.94 125 LEU A C 1
ATOM 983 O O . LEU A 1 125 ? 21.624 3.584 -7.569 1.00 96.94 125 LEU A O 1
ATOM 987 N N . ARG A 1 126 ? 19.507 3.283 -6.874 1.00 96.25 126 ARG A N 1
ATOM 988 C CA . ARG A 1 126 ? 18.841 4.008 -7.962 1.00 96.25 126 ARG A CA 1
ATOM 989 C C . ARG A 1 126 ? 18.416 5.430 -7.581 1.00 96.25 126 ARG A C 1
ATOM 991 O O . ARG A 1 126 ? 17.806 6.098 -8.407 1.00 96.25 126 ARG A O 1
ATOM 998 N N . GLY A 1 127 ? 18.792 5.914 -6.395 1.00 93.50 127 GLY A N 1
ATOM 999 C CA . GLY A 1 127 ? 18.575 7.301 -5.977 1.00 93.50 127 GLY A CA 1
ATOM 1000 C C . GLY A 1 127 ? 17.280 7.555 -5.201 1.00 93.50 127 GLY A C 1
ATOM 1001 O O . GLY A 1 127 ? 16.778 8.675 -5.216 1.00 93.50 127 GLY A O 1
ATOM 1002 N N . ALA A 1 128 ? 16.731 6.555 -4.503 1.00 93.44 128 ALA A N 1
ATOM 1003 C CA . ALA A 1 128 ? 15.532 6.736 -3.673 1.00 93.44 128 ALA A CA 1
ATOM 1004 C C . ALA A 1 128 ? 15.677 7.823 -2.592 1.00 93.44 128 ALA A C 1
ATOM 1006 O O . ALA A 1 128 ? 14.705 8.504 -2.282 1.00 93.44 128 ALA A O 1
ATOM 1007 N N . GLU A 1 129 ? 16.884 8.059 -2.070 1.00 93.75 129 GLU A N 1
ATOM 1008 C CA . GLU A 1 129 ? 17.143 9.157 -1.124 1.00 93.75 129 GLU A CA 1
ATOM 1009 C C . GLU A 1 129 ? 16.820 10.524 -1.741 1.00 93.75 129 GLU A C 1
ATOM 1011 O O . GLU A 1 129 ? 16.186 11.366 -1.107 1.00 93.75 129 GLU A O 1
ATOM 1016 N N . THR A 1 130 ? 17.164 10.719 -3.018 1.00 95.50 130 THR A N 1
ATOM 1017 C CA . THR A 1 130 ? 16.837 11.942 -3.760 1.00 95.50 130 THR A CA 1
ATOM 1018 C C . THR A 1 130 ? 15.326 12.115 -3.911 1.00 95.50 130 THR A C 1
ATOM 1020 O O . THR A 1 130 ? 14.828 13.239 -3.844 1.00 95.50 130 THR A O 1
ATOM 1023 N N . ILE A 1 131 ? 14.583 11.017 -4.075 1.00 96.19 131 ILE A N 1
ATOM 1024 C CA . ILE A 1 131 ? 13.116 11.033 -4.126 1.00 96.19 131 ILE A CA 1
ATOM 1025 C C . ILE A 1 131 ? 12.538 11.462 -2.775 1.00 96.19 131 ILE A C 1
ATOM 1027 O O . ILE A 1 131 ? 11.751 12.409 -2.736 1.00 96.19 131 ILE A O 1
ATOM 1031 N N . THR A 1 132 ? 12.978 10.855 -1.668 1.00 94.38 132 THR A N 1
ATOM 1032 C CA . THR A 1 132 ? 12.544 11.239 -0.314 1.00 94.38 132 THR A CA 1
ATOM 1033 C C . THR A 1 132 ? 12.830 12.713 -0.033 1.00 94.38 132 THR A C 1
ATOM 1035 O O . THR A 1 132 ? 11.919 13.449 0.337 1.00 94.38 132 THR A O 1
ATOM 1038 N N . GLU A 1 133 ? 14.052 13.187 -0.290 1.00 95.50 133 GLU A N 1
ATOM 1039 C CA . GLU A 1 133 ? 14.409 14.598 -0.098 1.00 95.50 133 GLU A CA 1
ATOM 1040 C C . GLU A 1 133 ? 13.560 15.553 -0.943 1.00 95.50 133 GLU A C 1
ATOM 1042 O O . GLU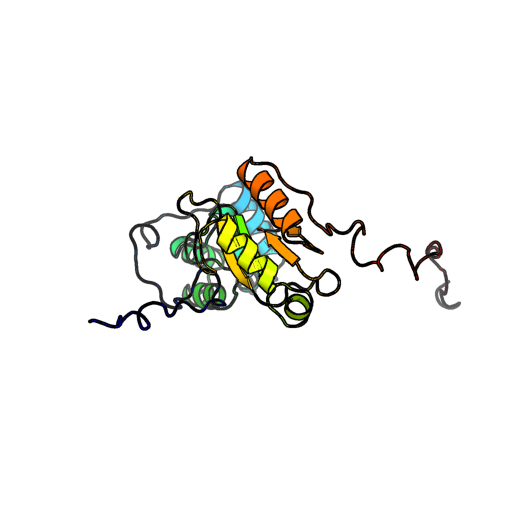 A 1 133 ? 13.242 16.660 -0.508 1.00 95.50 133 GLU A O 1
ATOM 1047 N N . THR A 1 134 ? 13.214 15.153 -2.169 1.00 96.06 134 THR A N 1
ATOM 1048 C CA . THR A 1 134 ? 12.372 15.959 -3.061 1.00 96.06 134 THR A CA 1
ATOM 1049 C C . THR A 1 134 ? 10.972 16.122 -2.473 1.00 96.06 134 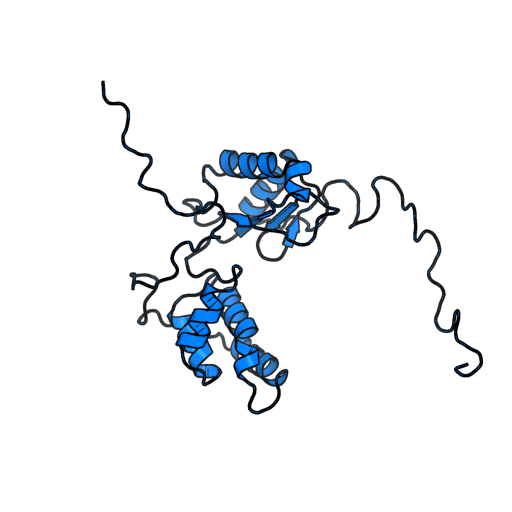THR A C 1
ATOM 1051 O O . THR A 1 134 ? 10.429 17.230 -2.472 1.00 96.06 134 THR A O 1
ATOM 1054 N N . ILE A 1 135 ? 10.408 15.044 -1.919 1.00 95.94 135 ILE A N 1
ATOM 1055 C CA . ILE A 1 135 ? 9.102 15.067 -1.252 1.00 95.94 135 ILE A CA 1
ATOM 1056 C C . ILE A 1 135 ? 9.166 15.938 0.007 1.00 95.94 135 ILE A C 1
ATOM 1058 O O . ILE A 1 135 ? 8.328 16.828 0.165 1.00 95.94 135 ILE A O 1
ATOM 1062 N N . GLU A 1 136 ? 10.179 15.745 0.859 1.00 95.44 136 GLU A N 1
ATOM 1063 C CA . GLU A 1 136 ? 10.368 16.541 2.080 1.00 95.44 136 GLU A CA 1
ATOM 1064 C C . GLU A 1 136 ? 10.467 18.042 1.764 1.00 95.44 136 GLU A C 1
ATOM 1066 O O . GLU A 1 136 ? 9.761 18.855 2.362 1.00 95.44 136 GLU A O 1
ATOM 1071 N N . LYS A 1 137 ? 11.267 18.424 0.757 1.00 96.19 137 LYS A N 1
ATOM 1072 C CA . LYS A 1 137 ? 11.428 19.826 0.327 1.00 96.19 137 LYS A CA 1
ATOM 1073 C C . LYS A 1 137 ? 10.138 20.419 -0.247 1.00 96.19 137 LYS A C 1
ATOM 1075 O O . LYS A 1 137 ? 9.834 21.579 0.023 1.00 96.19 137 LYS A O 1
ATOM 1080 N N . LYS A 1 138 ? 9.377 19.655 -1.040 1.00 95.12 138 LYS A N 1
ATOM 1081 C CA . LYS A 1 138 ? 8.131 20.130 -1.674 1.00 95.12 138 LYS A CA 1
ATOM 1082 C C . LYS A 1 138 ? 6.989 20.285 -0.670 1.00 95.12 138 LYS A C 1
ATOM 1084 O O . LYS A 1 138 ? 6.206 21.225 -0.797 1.00 95.12 138 LYS A O 1
ATOM 1089 N N . LEU A 1 139 ? 6.872 19.364 0.287 1.00 94.44 139 LEU A N 1
ATOM 1090 C CA . LEU A 1 139 ? 5.777 19.337 1.261 1.00 94.44 139 LEU A CA 1
ATOM 1091 C C . LEU A 1 139 ? 6.113 20.056 2.576 1.00 94.44 139 LEU A C 1
ATOM 1093 O O . LEU A 1 139 ? 5.197 20.416 3.314 1.00 94.44 139 LEU A O 1
ATOM 1097 N N . GLY A 1 140 ? 7.396 20.301 2.858 1.00 94.50 140 GLY A N 1
ATOM 1098 C CA . GLY A 1 140 ? 7.850 20.950 4.088 1.00 94.50 140 GLY A CA 1
ATOM 1099 C C . GLY A 1 140 ? 7.650 20.087 5.336 1.00 94.50 140 GLY A C 1
ATOM 1100 O O . GLY A 1 140 ? 7.337 20.627 6.395 1.00 94.50 140 GLY A O 1
ATOM 1101 N N . ILE A 1 141 ? 7.779 18.766 5.192 1.00 93.75 141 ILE A N 1
ATOM 1102 C CA . ILE A 1 141 ? 7.643 17.761 6.258 1.00 93.75 141 ILE A CA 1
ATOM 1103 C C . ILE A 1 141 ? 8.843 16.814 6.234 1.00 93.75 141 ILE A C 1
ATOM 1105 O O . ILE A 1 141 ? 9.542 16.744 5.224 1.00 93.75 141 ILE A O 1
ATOM 1109 N N . HIS A 1 142 ? 9.036 16.045 7.302 1.00 92.06 142 HIS A N 1
ATOM 1110 C CA . HIS A 1 142 ? 10.000 14.945 7.342 1.00 92.06 142 HIS A CA 1
ATOM 1111 C C . HIS A 1 142 ? 9.332 13.566 7.275 1.00 92.06 142 HIS A C 1
ATOM 1113 O O . HIS A 1 142 ? 8.134 13.419 7.525 1.00 92.06 142 HIS A O 1
ATOM 1119 N N . ALA A 1 143 ? 10.108 12.528 6.954 1.00 88.31 143 ALA A N 1
ATOM 1120 C CA . ALA A 1 143 ? 9.640 11.146 7.058 1.00 88.31 143 ALA A CA 1
ATOM 1121 C C . ALA A 1 143 ? 9.097 10.836 8.472 1.00 88.31 143 ALA A C 1
ATOM 1123 O O . ALA A 1 143 ? 9.781 11.030 9.477 1.00 88.31 143 ALA A O 1
ATOM 1124 N N . GLY A 1 144 ? 7.862 10.338 8.531 1.00 86.12 144 GLY A N 1
ATOM 1125 C CA . GLY A 1 144 ? 7.078 10.096 9.743 1.00 86.12 144 GLY A CA 1
ATOM 1126 C C . GLY A 1 144 ? 6.049 11.189 10.057 1.00 86.12 144 GLY A C 1
ATOM 1127 O O . GLY A 1 144 ? 5.220 10.998 10.945 1.00 86.12 144 GLY A O 1
ATOM 1128 N N . GLU A 1 145 ? 6.068 12.318 9.347 1.00 90.06 145 GLU A N 1
ATOM 1129 C CA . GLU A 1 145 ? 5.178 13.453 9.598 1.00 90.06 145 GLU A CA 1
ATOM 1130 C C . GLU A 1 145 ? 4.022 13.536 8.593 1.00 90.06 145 GLU A C 1
ATOM 1132 O O . GLU A 1 145 ? 4.030 12.940 7.513 1.00 90.06 145 GLU A O 1
ATOM 1137 N N . THR A 1 146 ? 3.005 14.311 8.972 1.00 92.44 146 THR A N 1
ATOM 1138 C CA . THR A 1 146 ? 1.829 14.610 8.150 1.00 92.44 146 THR A CA 1
ATOM 1139 C C . THR A 1 146 ? 1.748 16.111 7.909 1.00 92.44 146 THR A C 1
ATOM 1141 O O . THR A 1 146 ? 2.016 16.908 8.811 1.00 92.44 146 THR A O 1
ATOM 1144 N N . THR A 1 147 ? 1.377 16.516 6.696 1.00 94.12 147 THR A N 1
ATOM 1145 C CA . THR A 1 147 ? 1.186 17.925 6.345 1.00 94.12 147 THR A CA 1
ATOM 1146 C C . THR A 1 147 ? 0.074 18.563 7.183 1.00 94.12 147 THR A C 1
ATOM 1148 O O . THR A 1 147 ? -0.890 17.913 7.583 1.00 94.12 147 THR A O 1
ATOM 1151 N N . LYS A 1 148 ? 0.171 19.876 7.435 1.00 92.12 148 LYS A N 1
ATOM 1152 C CA . LYS A 1 148 ? -0.800 20.613 8.273 1.00 92.12 148 LYS A CA 1
ATOM 1153 C C . LYS A 1 148 ? -2.228 20.613 7.720 1.00 92.12 148 LYS A C 1
ATOM 1155 O O . LYS A 1 148 ? -3.171 20.814 8.475 1.00 92.12 148 LYS A O 1
ATOM 1160 N N . ASP A 1 149 ? -2.375 20.431 6.412 1.00 92.25 149 ASP A N 1
ATOM 1161 C CA . ASP A 1 149 ? -3.661 20.309 5.723 1.00 92.25 149 ASP A CA 1
ATOM 1162 C C . ASP A 1 149 ? -4.250 18.885 5.794 1.00 92.25 149 ASP A C 1
ATOM 1164 O O . ASP A 1 149 ? -5.352 18.660 5.300 1.00 92.25 149 ASP A O 1
ATOM 1168 N N . GLY A 1 150 ? -3.542 17.925 6.405 1.00 91.12 150 GLY A N 1
ATOM 1169 C CA . GLY A 1 150 ? -3.984 16.537 6.550 1.00 91.12 150 GLY A CA 1
ATOM 1170 C C . GLY A 1 150 ? -4.027 15.757 5.233 1.00 91.12 150 GLY A C 1
ATOM 1171 O O . GLY A 1 150 ? -4.649 14.697 5.164 1.00 91.12 150 GLY A O 1
ATOM 1172 N N . LEU A 1 151 ? -3.407 16.270 4.165 1.00 94.31 151 LEU A N 1
ATOM 1173 C CA . LEU A 1 151 ? -3.457 15.632 2.851 1.00 94.31 151 LEU A CA 1
ATOM 1174 C C . LEU A 1 151 ? -2.386 14.564 2.661 1.00 94.31 151 LEU A C 1
ATOM 1176 O O . LEU A 1 151 ? -2.706 13.521 2.102 1.00 94.31 151 LEU A O 1
ATOM 1180 N N . PHE A 1 152 ? -1.153 14.795 3.110 1.00 96.12 152 PHE A N 1
ATOM 1181 C CA . PHE A 1 152 ? -0.027 13.905 2.837 1.00 96.12 152 PHE A CA 1
ATOM 1182 C C . PHE A 1 152 ? 0.663 13.469 4.123 1.00 96.12 152 PHE A C 1
ATOM 1184 O O . PHE A 1 152 ? 0.976 14.296 4.976 1.00 96.12 152 PHE A O 1
ATOM 1191 N N . THR A 1 153 ? 0.974 12.183 4.217 1.00 94.88 153 THR A N 1
ATOM 1192 C CA . THR A 1 153 ? 1.869 11.631 5.239 1.00 94.88 153 THR A CA 1
ATOM 1193 C C . THR A 1 153 ? 3.012 10.926 4.537 1.00 94.88 153 THR A C 1
ATOM 1195 O O . THR A 1 153 ? 2.762 10.113 3.652 1.00 94.88 153 THR A O 1
ATOM 1198 N N . LEU A 1 154 ? 4.249 11.230 4.922 1.00 94.62 154 LEU A N 1
ATOM 1199 C CA . LEU A 1 154 ? 5.440 10.605 4.351 1.00 94.62 154 LEU A CA 1
ATOM 1200 C C . LEU A 1 154 ? 5.957 9.512 5.282 1.00 94.62 154 LEU A C 1
ATOM 1202 O O . LEU A 1 154 ? 6.158 9.758 6.466 1.00 94.62 154 LEU A O 1
ATOM 1206 N N . ALA A 1 155 ? 6.222 8.326 4.749 1.00 92.31 155 ALA A N 1
ATOM 1207 C CA . ALA A 1 155 ? 6.866 7.231 5.454 1.00 92.31 155 ALA A CA 1
ATOM 1208 C C . ALA A 1 155 ? 7.972 6.609 4.594 1.00 92.31 155 ALA A C 1
ATOM 1210 O O . ALA A 1 155 ? 7.803 6.379 3.395 1.00 92.31 155 ALA A O 1
ATOM 1211 N N . GLU A 1 156 ? 9.103 6.308 5.230 1.00 91.38 156 GLU A N 1
ATOM 1212 C CA . GLU A 1 156 ? 10.128 5.441 4.657 1.00 91.38 156 GLU A CA 1
ATOM 1213 C C . GLU A 1 156 ? 9.727 3.989 4.935 1.00 91.38 156 GLU A C 1
ATOM 1215 O O . GLU A 1 156 ? 9.462 3.622 6.084 1.00 91.38 156 GLU A O 1
ATOM 1220 N N . VAL A 1 157 ? 9.656 3.177 3.883 1.00 93.94 157 VAL A N 1
ATOM 1221 C CA . VAL A 1 157 ? 9.282 1.764 3.966 1.00 93.94 157 VAL A CA 1
ATOM 1222 C C . VAL A 1 157 ? 10.366 0.871 3.375 1.00 93.94 157 VAL A C 1
ATOM 1224 O O . VAL A 1 157 ? 11.280 1.311 2.670 1.00 93.94 157 VAL A O 1
ATOM 1227 N N . GLU A 1 158 ? 10.249 -0.414 3.684 1.00 95.00 158 GLU A N 1
ATOM 1228 C CA . GLU A 1 158 ? 11.131 -1.453 3.171 1.00 95.00 158 GLU A CA 1
ATOM 1229 C C . GLU A 1 158 ? 10.747 -1.848 1.726 1.00 95.00 158 GLU A C 1
ATOM 1231 O O . GLU A 1 158 ? 10.124 -1.085 0.989 1.00 95.00 158 GLU A O 1
ATOM 1236 N N . CYS A 1 159 ? 11.172 -3.030 1.277 1.00 96.69 159 CYS A N 1
ATOM 1237 C CA . CYS A 1 159 ? 10.993 -3.470 -0.102 1.00 96.69 159 CYS A CA 1
ATOM 1238 C C . CYS A 1 159 ? 9.507 -3.621 -0.460 1.00 96.69 159 CYS A C 1
ATOM 1240 O O . CYS A 1 159 ? 8.798 -4.419 0.150 1.00 96.69 159 CYS A O 1
ATOM 1242 N N . LEU A 1 160 ? 9.078 -2.914 -1.508 1.00 96.00 160 LEU A N 1
ATOM 1243 C CA . LEU A 1 160 ? 7.723 -2.977 -2.070 1.00 96.00 160 LEU A CA 1
ATOM 1244 C C . LEU A 1 160 ? 7.612 -3.915 -3.289 1.00 96.00 160 LEU A C 1
ATOM 1246 O O . LEU A 1 160 ? 6.604 -3.931 -3.980 1.00 96.00 160 LEU A O 1
ATOM 1250 N N . GLY A 1 161 ? 8.652 -4.695 -3.595 1.00 96.31 161 GLY A N 1
ATOM 1251 C CA . GLY A 1 161 ? 8.605 -5.712 -4.656 1.00 96.31 161 GLY A CA 1
ATOM 1252 C C . GLY A 1 161 ? 8.725 -5.196 -6.098 1.00 96.31 161 GLY A C 1
ATOM 1253 O O . GLY A 1 161 ? 8.796 -6.008 -7.013 1.00 96.31 161 GLY A O 1
ATOM 1254 N N . ALA A 1 162 ? 8.843 -3.886 -6.319 1.00 96.88 162 ALA A N 1
ATOM 1255 C CA . ALA A 1 162 ? 9.016 -3.272 -7.643 1.00 96.88 162 ALA A CA 1
ATOM 1256 C C . ALA A 1 162 ? 10.495 -2.943 -7.961 1.00 96.88 162 ALA A C 1
ATOM 1258 O O . ALA A 1 162 ? 10.838 -1.867 -8.444 1.00 96.88 162 ALA A O 1
ATOM 1259 N N . CYS A 1 163 ? 11.418 -3.861 -7.647 1.00 97.12 163 CYS A N 1
ATOM 1260 C CA . CYS A 1 163 ? 12.865 -3.591 -7.670 1.00 97.12 163 CYS A CA 1
ATOM 1261 C C . CYS A 1 163 ? 13.425 -3.281 -9.065 1.00 97.12 163 CYS A C 1
ATOM 1263 O O . CYS A 1 163 ? 14.335 -2.464 -9.193 1.00 97.12 163 CYS A O 1
ATOM 1265 N N . VAL A 1 164 ? 12.901 -3.929 -10.111 1.00 96.62 164 VAL A N 1
ATOM 1266 C CA . VAL A 1 164 ? 13.316 -3.654 -11.501 1.00 96.62 164 VAL A CA 1
ATOM 1267 C C . VAL A 1 164 ? 12.841 -2.280 -11.976 1.00 96.62 164 VAL A C 1
ATOM 1269 O O . VAL A 1 164 ? 13.402 -1.753 -12.932 1.00 96.62 164 VAL A O 1
ATOM 1272 N N . ASN A 1 165 ? 11.864 -1.707 -11.266 1.00 96.81 165 ASN A N 1
ATOM 1273 C CA . ASN A 1 165 ? 11.205 -0.421 -11.476 1.00 96.81 165 ASN A CA 1
ATOM 1274 C C . ASN A 1 165 ? 11.666 0.673 -10.498 1.00 96.81 165 ASN A C 1
ATOM 1276 O O . ASN A 1 165 ? 10.967 1.652 -10.233 1.00 96.81 165 ASN A O 1
ATOM 1280 N N . ALA A 1 166 ? 12.847 0.487 -9.913 1.00 96.06 166 ALA A N 1
ATOM 1281 C CA . ALA A 1 166 ? 13.423 1.428 -8.970 1.00 96.06 166 ALA A CA 1
ATOM 1282 C C . ALA A 1 166 ? 13.933 2.721 -9.653 1.00 96.06 166 ALA A C 1
ATOM 1284 O O . ALA A 1 166 ? 14.572 2.637 -10.704 1.00 96.06 166 ALA A O 1
ATOM 1285 N N . PRO A 1 167 ? 13.799 3.898 -9.006 1.00 96.19 167 PRO A N 1
ATOM 1286 C CA . PRO A 1 167 ? 13.196 4.131 -7.691 1.00 96.19 167 PRO A CA 1
ATOM 1287 C C . PRO A 1 167 ? 11.667 4.285 -7.776 1.00 96.19 167 PRO A C 1
ATOM 1289 O O . PRO A 1 167 ? 11.135 4.753 -8.778 1.00 96.19 167 PRO A O 1
ATOM 1292 N N . MET A 1 168 ? 10.961 3.909 -6.708 1.00 96.50 168 MET A N 1
ATOM 1293 C CA . MET A 1 168 ? 9.496 3.864 -6.696 1.00 96.50 168 MET A CA 1
ATOM 1294 C C . MET A 1 168 ? 8.914 4.360 -5.370 1.00 96.50 168 MET A C 1
ATOM 1296 O O . MET A 1 168 ? 9.585 4.333 -4.332 1.00 96.50 168 MET A O 1
ATOM 1300 N N . ILE A 1 169 ? 7.661 4.810 -5.421 1.00 97.00 169 ILE A N 1
ATOM 1301 C CA . ILE A 1 169 ? 6.850 5.166 -4.254 1.00 97.00 169 ILE A CA 1
AT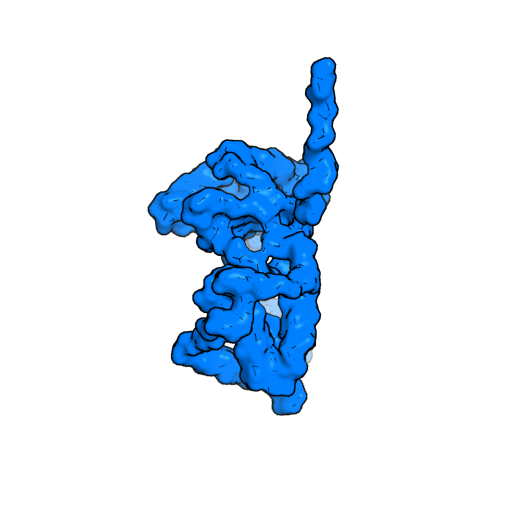OM 1302 C C . ILE A 1 169 ? 5.482 4.498 -4.376 1.00 97.00 169 ILE A C 1
ATOM 1304 O O . ILE A 1 169 ? 4.909 4.416 -5.463 1.00 97.00 169 ILE A O 1
ATOM 1308 N N . GLN A 1 170 ? 4.930 4.058 -3.254 1.00 97.44 170 GLN A N 1
ATOM 1309 C CA . GLN A 1 170 ? 3.532 3.664 -3.160 1.00 97.44 170 GLN A CA 1
ATOM 1310 C C . GLN A 1 170 ? 2.729 4.816 -2.564 1.00 97.44 170 GLN A C 1
ATOM 1312 O O . GLN A 1 170 ? 3.116 5.391 -1.548 1.00 97.44 170 GLN A O 1
ATOM 1317 N N . ILE A 1 171 ? 1.594 5.144 -3.176 1.00 96.50 171 ILE A N 1
ATOM 1318 C CA . ILE A 1 171 ? 0.645 6.115 -2.630 1.00 96.50 171 ILE A CA 1
ATOM 1319 C C . ILE A 1 171 ? -0.682 5.402 -2.441 1.00 96.50 171 ILE A C 1
ATOM 1321 O O . ILE A 1 171 ? -1.349 5.048 -3.413 1.00 96.50 171 ILE A O 1
ATOM 1325 N N . ASN A 1 172 ? -1.070 5.197 -1.183 1.00 93.75 172 ASN A N 1
ATOM 1326 C CA . ASN A 1 172 ? -2.208 4.348 -0.823 1.00 93.75 172 ASN A CA 1
ATOM 1327 C C . ASN A 1 172 ? -2.078 2.946 -1.460 1.00 93.75 172 ASN A C 1
ATOM 1329 O O . ASN A 1 172 ? -1.199 2.185 -1.062 1.00 93.75 172 ASN A O 1
ATOM 1333 N N . ASP A 1 173 ? -2.915 2.607 -2.443 1.00 94.19 173 ASP A N 1
ATOM 1334 C CA . ASP A 1 173 ? -2.903 1.305 -3.127 1.00 94.19 173 ASP A CA 1
ATOM 1335 C C . ASP A 1 173 ? -2.081 1.303 -4.434 1.00 94.19 173 ASP A C 1
ATOM 1337 O O . ASP A 1 173 ? -1.802 0.237 -4.975 1.00 94.19 173 ASP A O 1
ATOM 1341 N N . ASP A 1 174 ? -1.697 2.471 -4.962 1.00 96.75 174 ASP A N 1
ATOM 1342 C CA . ASP A 1 174 ? -1.109 2.592 -6.300 1.00 96.75 174 ASP A CA 1
ATOM 1343 C C . ASP A 1 174 ? 0.428 2.684 -6.245 1.00 96.75 174 ASP A C 1
ATOM 1345 O O . ASP A 1 174 ? 0.993 3.405 -5.415 1.00 96.75 174 ASP A O 1
ATOM 1349 N N . TYR A 1 175 ? 1.110 1.983 -7.157 1.00 97.88 175 TYR A N 1
ATOM 1350 C CA . TYR A 1 175 ? 2.564 2.076 -7.340 1.00 97.88 175 TYR A CA 1
ATOM 1351 C C . TYR A 1 175 ? 2.910 3.110 -8.408 1.00 97.88 175 TYR A C 1
ATOM 1353 O O . TYR A 1 175 ? 2.323 3.134 -9.489 1.00 97.88 175 TYR A O 1
ATOM 1361 N N . PHE A 1 176 ? 3.890 3.953 -8.102 1.00 97.50 176 PHE A N 1
ATOM 1362 C CA . PHE A 1 176 ? 4.485 4.909 -9.025 1.00 97.50 176 PHE A CA 1
ATOM 1363 C C . PHE A 1 176 ? 5.967 4.584 -9.141 1.00 97.50 176 PHE A C 1
ATOM 1365 O O . PHE A 1 176 ? 6.693 4.553 -8.148 1.00 97.50 176 PHE A O 1
ATOM 1372 N N . GLU A 1 177 ? 6.394 4.304 -10.361 1.00 97.25 177 GLU A N 1
ATOM 1373 C CA . GLU A 1 177 ? 7.619 3.565 -10.646 1.00 97.25 177 GLU A CA 1
ATOM 1374 C C . GLU A 1 177 ? 8.540 4.343 -11.592 1.00 97.25 177 GLU A C 1
ATOM 1376 O O . GLU A 1 177 ? 8.092 5.231 -12.320 1.00 97.25 177 GLU A O 1
ATOM 1381 N N . ASP A 1 178 ? 9.831 3.997 -11.596 1.00 96.50 178 ASP A N 1
ATOM 1382 C CA . ASP A 1 178 ? 10.889 4.663 -12.371 1.00 96.50 178 ASP A CA 1
ATOM 1383 C C . ASP A 1 178 ? 10.912 6.182 -12.228 1.00 96.50 178 ASP A C 1
ATOM 1385 O O . ASP A 1 178 ? 10.941 6.934 -13.205 1.00 96.50 178 ASP A O 1
ATOM 1389 N N . LEU A 1 179 ? 10.861 6.638 -10.985 1.00 96.62 179 LEU A N 1
ATOM 1390 C CA . LEU A 1 179 ? 10.623 8.038 -10.698 1.00 96.62 179 LEU A CA 1
ATOM 1391 C C . LEU A 1 179 ? 11.876 8.889 -10.832 1.00 96.62 179 LEU A C 1
ATOM 1393 O O . LEU A 1 179 ? 12.958 8.552 -10.350 1.00 96.62 179 LEU A O 1
ATOM 1397 N N . THR A 1 180 ? 11.684 10.076 -11.391 1.00 96.50 180 THR A N 1
ATOM 1398 C CA . THR A 1 180 ? 12.607 11.196 -11.254 1.00 96.50 180 THR A CA 1
ATOM 1399 C C . THR A 1 180 ? 12.029 12.247 -10.299 1.00 96.50 180 THR A C 1
ATOM 1401 O O . THR A 1 180 ? 10.817 12.284 -10.067 1.00 96.50 180 THR A O 1
ATOM 1404 N N . PRO A 1 181 ? 12.852 13.166 -9.759 1.00 96.50 181 PRO A N 1
ATOM 1405 C CA . PRO A 1 181 ? 12.355 14.274 -8.938 1.00 96.50 181 PRO A CA 1
ATOM 1406 C C . PRO A 1 181 ? 11.266 15.113 -9.623 1.00 96.50 181 PRO A C 1
ATOM 1408 O O . PRO A 1 181 ? 10.356 15.615 -8.965 1.00 96.50 181 PRO A O 1
ATOM 1411 N N . LYS A 1 182 ? 11.334 15.244 -10.955 1.00 96.94 182 LYS A N 1
ATOM 1412 C CA . LYS A 1 182 ? 10.325 15.955 -11.743 1.00 96.94 182 LYS A CA 1
ATOM 1413 C C . LYS A 1 182 ? 8.979 15.229 -11.698 1.00 96.94 182 LYS A C 1
ATOM 1415 O O . LYS A 1 182 ? 7.969 15.863 -11.406 1.00 96.94 182 LYS A O 1
ATOM 1420 N N . ASP A 1 183 ? 8.979 13.915 -11.911 1.00 96.19 183 ASP A N 1
ATOM 1421 C CA . ASP A 1 183 ? 7.752 13.107 -11.899 1.00 96.19 183 ASP A CA 1
ATOM 1422 C C . ASP A 1 183 ? 7.076 13.149 -10.527 1.00 96.19 183 ASP A C 1
ATOM 1424 O O . ASP A 1 183 ? 5.857 13.250 -10.426 1.00 96.19 183 ASP A O 1
ATOM 1428 N N . VAL A 1 184 ? 7.871 13.147 -9.454 1.00 96.00 184 VAL A N 1
ATOM 1429 C CA . VAL A 1 184 ? 7.371 13.292 -8.081 1.00 96.00 184 VAL A CA 1
ATOM 1430 C C . VAL A 1 184 ? 6.647 14.624 -7.893 1.00 96.00 184 VAL A C 1
ATOM 1432 O O . VAL A 1 184 ? 5.571 14.653 -7.299 1.00 96.00 184 VAL A O 1
ATOM 1435 N N . HIS A 1 185 ? 7.197 15.730 -8.403 1.00 96.44 185 HIS A N 1
ATOM 1436 C CA . HIS A 1 185 ? 6.513 17.022 -8.341 1.00 96.44 185 HIS A CA 1
ATOM 1437 C C . HIS A 1 185 ? 5.172 16.995 -9.075 1.00 96.44 185 HIS A C 1
ATOM 1439 O O . HIS A 1 185 ? 4.177 17.449 -8.512 1.00 96.44 185 HIS A O 1
ATOM 1445 N N . GLU A 1 186 ? 5.141 16.431 -10.283 1.00 96.56 186 GLU A N 1
ATOM 1446 C CA . GLU A 1 186 ? 3.918 16.309 -11.081 1.00 96.56 186 GLU A CA 1
ATOM 1447 C C . GLU A 1 186 ? 2.861 15.458 -10.359 1.00 96.56 186 GLU A C 1
ATOM 1449 O O . GLU A 1 186 ? 1.716 15.888 -10.220 1.00 96.56 186 GLU A O 1
ATOM 1454 N N . ILE A 1 187 ? 3.255 14.306 -9.802 1.00 96.62 187 ILE A N 1
ATOM 1455 C CA . ILE A 1 187 ? 2.372 13.421 -9.026 1.00 96.62 187 ILE A CA 1
ATOM 1456 C C . ILE A 1 187 ? 1.791 14.154 -7.811 1.00 96.62 187 ILE A C 1
ATOM 1458 O O . ILE A 1 187 ? 0.585 14.092 -7.571 1.00 96.62 187 ILE A O 1
ATOM 1462 N N . LEU A 1 188 ? 2.620 14.864 -7.041 1.00 95.75 188 LEU A N 1
ATOM 1463 C CA . LEU A 1 188 ? 2.159 15.592 -5.855 1.00 95.75 188 LEU A CA 1
ATOM 1464 C C . LEU A 1 188 ? 1.210 16.743 -6.216 1.00 95.75 188 LEU A C 1
ATOM 1466 O O . LEU A 1 188 ? 0.207 16.946 -5.526 1.00 95.75 188 LEU A O 1
ATOM 1470 N N . ASP A 1 189 ? 1.495 17.481 -7.291 1.00 96.25 189 ASP A N 1
ATOM 1471 C CA . ASP A 1 189 ? 0.650 18.584 -7.752 1.00 96.25 189 ASP A CA 1
ATOM 1472 C C . ASP A 1 189 ? -0.697 18.066 -8.301 1.00 96.25 189 ASP A C 1
ATOM 1474 O O . ASP A 1 189 ? -1.746 18.652 -8.013 1.00 96.25 189 ASP A O 1
ATOM 1478 N N . ASP A 1 190 ? -0.706 16.928 -9.003 1.00 96.06 190 ASP A N 1
ATOM 1479 C CA . ASP A 1 190 ? -1.928 16.246 -9.447 1.00 96.06 190 ASP A CA 1
ATOM 1480 C C . ASP A 1 190 ? -2.796 15.787 -8.272 1.00 96.06 190 ASP A C 1
ATOM 1482 O O . ASP A 1 190 ? -3.991 16.099 -8.226 1.00 96.06 190 ASP A O 1
ATOM 1486 N N . LEU A 1 191 ? -2.197 15.109 -7.290 1.00 95.38 191 LEU A N 1
ATOM 1487 C CA . LEU A 1 191 ? -2.908 14.625 -6.105 1.00 95.38 191 LEU A CA 1
ATOM 1488 C C . LEU A 1 191 ? -3.497 15.772 -5.283 1.00 95.38 191 LEU A C 1
ATOM 1490 O O . LEU A 1 191 ? -4.630 15.671 -4.796 1.00 95.38 191 LEU A O 1
ATOM 1494 N N . LYS A 1 192 ? -2.758 16.883 -5.167 1.00 94.19 192 LYS A N 1
ATOM 1495 C CA . LYS A 1 192 ? -3.222 18.100 -4.493 1.00 94.19 192 LYS A CA 1
ATOM 1496 C C . LYS A 1 192 ? -4.370 18.771 -5.246 1.00 94.19 192 LYS A C 1
ATOM 1498 O O . LYS A 1 192 ? -5.284 19.296 -4.616 1.00 94.19 192 LYS A O 1
ATOM 1503 N N . ALA A 1 193 ? -4.365 18.707 -6.576 1.00 95.25 193 ALA A N 1
ATOM 1504 C CA . ALA A 1 193 ? -5.473 19.158 -7.413 1.00 95.25 193 ALA A CA 1
ATOM 1505 C C . ALA A 1 193 ? -6.658 18.169 -7.456 1.00 95.25 193 ALA A C 1
ATOM 1507 O O . ALA A 1 193 ? -7.645 18.429 -8.144 1.00 95.25 193 ALA A O 1
ATOM 1508 N N . GLY A 1 194 ? -6.576 17.038 -6.746 1.00 93.62 194 GLY A N 1
ATOM 1509 C CA . GLY A 1 194 ? -7.620 16.012 -6.711 1.00 93.62 194 GLY A CA 1
ATOM 1510 C C . GLY A 1 194 ? -7.673 15.123 -7.955 1.00 93.62 194 GLY A C 1
ATOM 1511 O O . GLY A 1 194 ? -8.635 14.374 -8.119 1.00 93.62 194 GLY A O 1
ATOM 1512 N N . ARG A 1 195 ? -6.661 15.185 -8.828 1.00 94.56 195 ARG A N 1
ATOM 1513 C CA . ARG A 1 195 ? -6.513 14.268 -9.961 1.00 94.56 195 ARG A CA 1
ATOM 1514 C C . ARG A 1 195 ? -5.850 12.976 -9.490 1.00 94.56 195 ARG A C 1
ATOM 1516 O O . ARG A 1 195 ? -5.006 12.997 -8.598 1.00 94.56 195 ARG A O 1
ATOM 1523 N N . LYS A 1 196 ? -6.229 11.850 -10.101 1.00 92.25 196 LYS A N 1
ATOM 1524 C CA . LYS A 1 196 ? -5.567 10.561 -9.880 1.00 92.25 196 LYS A CA 1
ATOM 1525 C C . LYS A 1 196 ? -4.507 10.354 -10.973 1.00 92.25 196 LYS A C 1
ATOM 1527 O O . LYS A 1 196 ? -4.893 10.100 -12.115 1.00 92.25 196 LYS A O 1
ATOM 1532 N N . PRO A 1 197 ? -3.206 10.484 -10.665 1.00 93.06 197 PRO A N 1
ATOM 1533 C CA . PRO A 1 197 ? -2.153 10.212 -11.634 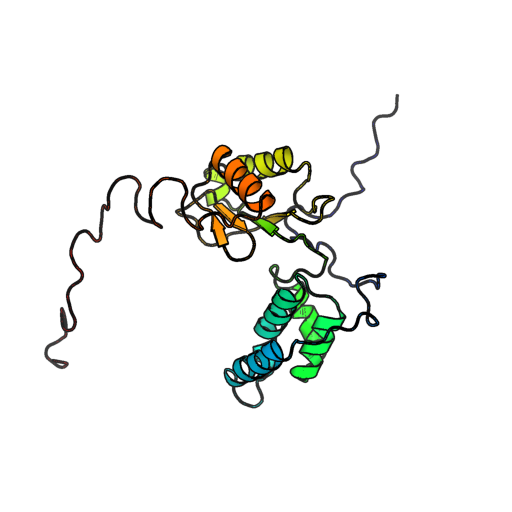1.00 93.06 197 PRO A CA 1
ATOM 1534 C C . PRO A 1 197 ? -2.134 8.722 -12.010 1.00 93.06 197 PRO A C 1
ATOM 1536 O O . PRO A 1 197 ? -2.513 7.866 -11.210 1.00 93.06 197 PRO A O 1
ATOM 1539 N N . ALA A 1 198 ? -1.691 8.406 -13.230 1.00 93.06 198 ALA A N 1
ATOM 1540 C CA . ALA A 1 198 ? -1.584 7.021 -13.689 1.00 93.06 198 ALA A CA 1
ATOM 1541 C C . ALA A 1 198 ? -0.559 6.233 -12.855 1.00 93.06 198 ALA A C 1
ATOM 1543 O O . ALA A 1 198 ? 0.565 6.704 -12.648 1.00 93.06 198 ALA A O 1
ATOM 1544 N N . ALA A 1 199 ? -0.965 5.056 -12.383 1.00 95.12 199 ALA A N 1
ATOM 1545 C CA . ALA A 1 199 ? -0.097 4.115 -11.686 1.00 95.12 199 ALA A CA 1
ATOM 1546 C C . ALA A 1 199 ? 0.785 3.360 -12.694 1.00 95.12 199 ALA A C 1
ATOM 1548 O O . ALA A 1 199 ? 0.335 3.067 -13.803 1.00 95.12 199 ALA A O 1
ATOM 1549 N N . GLY A 1 200 ? 2.016 3.046 -12.293 1.00 94.69 200 GLY A N 1
ATOM 1550 C CA . GLY A 1 200 ? 3.017 2.357 -13.105 1.00 94.69 200 GLY A CA 1
ATOM 1551 C C . GLY A 1 200 ? 4.271 3.194 -13.406 1.00 94.69 200 GLY A C 1
ATOM 1552 O O . GLY A 1 200 ? 4.489 4.245 -12.782 1.00 94.69 200 GLY A O 1
ATOM 1553 N N . PRO A 1 201 ? 5.115 2.719 -14.342 1.00 95.81 201 PRO A N 1
ATOM 1554 C CA . PRO A 1 201 ? 6.384 3.354 -14.700 1.00 95.81 201 PRO A CA 1
ATOM 1555 C C . PRO A 1 201 ? 6.230 4.730 -15.364 1.00 95.81 201 PRO A C 1
ATOM 1557 O O . PRO A 1 201 ? 5.351 4.942 -16.199 1.00 95.81 201 PRO A O 1
ATOM 1560 N N . ARG A 1 202 ? 7.129 5.673 -15.047 1.00 94.75 202 ARG A N 1
ATOM 1561 C CA . ARG A 1 202 ? 7.179 7.030 -15.648 1.00 94.75 202 ARG A CA 1
ATOM 1562 C C . ARG A 1 202 ? 8.199 7.214 -16.766 1.00 94.75 202 ARG A C 1
ATOM 1564 O O . ARG A 1 202 ? 8.239 8.243 -17.431 1.00 94.75 202 ARG A O 1
ATOM 1571 N N . SER A 1 203 ? 8.977 6.182 -17.016 1.00 90.06 203 SER A N 1
ATOM 1572 C CA . SER A 1 203 ? 10.136 6.146 -17.904 1.00 90.06 203 SER A CA 1
ATOM 1573 C C . SER A 1 203 ? 9.818 5.806 -19.368 1.00 90.06 203 SER A C 1
ATOM 1575 O O . SER A 1 203 ? 10.719 5.814 -20.206 1.00 90.06 203 SER A O 1
ATOM 1577 N N . GLY A 1 204 ? 8.555 5.504 -19.692 1.00 88.88 204 GLY A N 1
ATOM 1578 C CA . GLY A 1 204 ? 8.094 5.181 -21.049 1.00 88.88 204 GLY A CA 1
ATOM 1579 C C . GLY A 1 204 ? 8.007 3.686 -21.373 1.00 88.88 204 GLY A C 1
ATOM 1580 O O . GLY A 1 204 ? 7.492 3.336 -22.432 1.00 88.88 204 GLY A O 1
ATOM 1581 N N . ARG A 1 205 ? 8.453 2.808 -20.467 1.00 92.19 205 ARG A N 1
ATOM 1582 C CA . ARG A 1 205 ? 8.096 1.380 -20.501 1.00 92.19 205 ARG A CA 1
ATOM 1583 C C . ARG A 1 205 ? 6.722 1.148 -19.865 1.00 92.19 205 ARG A C 1
ATOM 1585 O O . ARG A 1 205 ? 6.242 1.987 -19.108 1.00 92.19 205 ARG A O 1
ATOM 1592 N N . LEU A 1 206 ? 6.093 0.022 -20.171 1.00 90.94 206 LEU A N 1
ATOM 1593 C CA . LEU A 1 206 ? 4.756 -0.344 -19.715 1.00 90.94 206 LEU A CA 1
ATOM 1594 C C . LEU A 1 206 ? 4.761 -0.953 -18.312 1.00 90.94 206 LEU A C 1
ATOM 1596 O O . LEU A 1 206 ? 3.931 -0.584 -17.488 1.00 90.94 206 LEU A O 1
ATOM 1600 N N . ALA A 1 207 ? 5.665 -1.894 -18.045 1.00 93.31 207 ALA A N 1
ATOM 1601 C CA . ALA A 1 207 ? 5.755 -2.588 -16.768 1.00 93.31 207 ALA A CA 1
ATOM 1602 C C . ALA A 1 207 ? 7.227 -2.871 -16.429 1.00 93.31 207 ALA A C 1
ATOM 1604 O O . ALA A 1 207 ? 7.981 -1.959 -16.099 1.00 93.31 207 ALA A O 1
ATOM 1605 N N . ALA A 1 208 ? 7.651 -4.130 -16.520 1.00 95.62 208 ALA A N 1
ATOM 1606 C CA . ALA A 1 208 ? 8.967 -4.603 -16.097 1.00 95.62 208 ALA A CA 1
ATOM 1607 C C . ALA A 1 208 ? 9.892 -4.974 -17.269 1.00 95.62 208 ALA A C 1
ATOM 1609 O O . ALA A 1 208 ? 10.942 -5.586 -17.059 1.00 95.62 208 ALA A O 1
ATOM 1610 N N . GLU A 1 209 ? 9.517 -4.650 -18.507 1.00 95.25 209 GLU A N 1
ATOM 1611 C CA . GLU A 1 209 ? 10.345 -4.947 -19.668 1.00 95.25 209 GLU A CA 1
ATOM 1612 C C . GLU A 1 209 ? 11.642 -4.112 -19.684 1.00 95.25 209 GLU A C 1
ATOM 1614 O O . GLU A 1 209 ? 11.736 -3.063 -19.025 1.00 95.25 209 GLU A O 1
ATOM 1619 N N . PRO A 1 210 ? 12.670 -4.568 -20.425 1.00 95.00 210 PRO A N 1
ATOM 1620 C CA . PRO A 1 210 ? 13.859 -3.767 -20.674 1.00 95.00 210 PRO A CA 1
ATOM 1621 C C . PRO A 1 210 ? 13.514 -2.430 -21.331 1.00 95.00 210 PRO A C 1
ATOM 1623 O O . PRO A 1 210 ? 12.598 -2.331 -22.144 1.00 95.00 210 PRO A O 1
ATOM 1626 N N . PHE A 1 211 ? 14.292 -1.401 -21.010 1.00 90.69 211 PHE A N 1
ATOM 1627 C CA . PHE A 1 211 ? 14.136 -0.091 -21.628 1.00 90.69 211 PHE A CA 1
ATOM 1628 C C . PHE A 1 211 ? 14.369 -0.135 -23.143 1.00 90.69 211 PHE A C 1
ATOM 1630 O O . PHE A 1 211 ? 15.377 -0.669 -23.606 1.00 90.69 211 PHE A O 1
ATOM 1637 N N . GLY A 1 212 ? 13.464 0.492 -23.899 1.00 88.44 212 GLY A N 1
ATOM 1638 C CA . GLY A 1 212 ? 13.553 0.628 -25.353 1.00 88.44 212 GLY A CA 1
ATOM 1639 C C . GLY A 1 212 ? 12.742 -0.426 -26.099 1.00 88.44 212 GLY A C 1
ATOM 1640 O O . GLY A 1 212 ? 11.664 -0.119 -26.600 1.00 88.44 212 GLY A O 1
ATOM 1641 N N . GLU A 1 213 ? 13.252 -1.655 -26.186 1.00 89.38 213 GLU A N 1
ATOM 1642 C CA . GLU A 1 213 ? 12.589 -2.747 -26.905 1.00 89.38 213 GLU A CA 1
ATOM 1643 C C . GLU A 1 213 ? 12.499 -4.033 -26.078 1.00 89.38 213 GLU A C 1
ATOM 1645 O O . GLU A 1 213 ? 13.339 -4.318 -25.221 1.00 89.38 213 GLU A O 1
ATOM 1650 N N . LEU A 1 214 ? 11.489 -4.851 -26.385 1.00 94.81 214 LEU A N 1
ATOM 1651 C CA . LEU A 1 214 ? 11.399 -6.209 -25.857 1.00 94.81 214 LEU A CA 1
ATOM 1652 C C . LEU A 1 214 ? 12.641 -6.987 -26.297 1.00 94.81 214 LEU A C 1
ATOM 1654 O O . LEU A 1 214 ? 12.911 -7.078 -27.488 1.00 94.81 214 LEU A O 1
ATOM 1658 N N . THR A 1 215 ? 13.394 -7.575 -25.368 1.00 96.50 215 THR A N 1
ATOM 1659 C CA . THR A 1 215 ? 14.539 -8.448 -25.702 1.00 96.50 215 THR A CA 1
ATOM 1660 C C . THR A 1 215 ? 14.163 -9.930 -25.696 1.00 96.50 215 THR A C 1
ATOM 1662 O O . THR A 1 215 ? 14.842 -10.745 -26.316 1.00 96.50 215 THR A O 1
ATOM 1665 N N . SER A 1 216 ? 13.052 -10.274 -25.046 1.00 96.06 216 SER A N 1
ATOM 1666 C CA . SER A 1 216 ? 12.464 -11.611 -24.947 1.00 96.06 216 SER A CA 1
ATOM 1667 C C . SER A 1 216 ? 10.945 -11.533 -25.143 1.00 96.06 216 SER A C 1
ATOM 1669 O O . SER A 1 216 ? 10.395 -10.439 -25.256 1.00 96.06 216 SER A O 1
ATOM 1671 N N . LEU A 1 217 ? 10.271 -12.689 -25.233 1.00 96.12 217 LEU A N 1
ATOM 1672 C CA . LEU A 1 217 ? 8.816 -12.778 -25.464 1.00 96.12 217 LEU A CA 1
ATOM 1673 C C . LEU A 1 217 ? 8.344 -12.000 -26.713 1.00 96.12 217 LEU A C 1
ATOM 1675 O O . LEU A 1 217 ? 7.258 -11.430 -26.733 1.00 96.12 217 LEU A O 1
ATOM 1679 N N . LYS A 1 218 ? 9.176 -11.980 -27.766 1.00 95.94 218 LYS A N 1
ATOM 1680 C CA . LYS A 1 218 ? 8.858 -11.347 -29.061 1.00 95.94 218 LYS A CA 1
ATOM 1681 C C . LYS A 1 218 ? 7.840 -12.148 -29.877 1.00 95.94 218 LYS A C 1
ATOM 1683 O O . LYS A 1 218 ? 7.154 -11.594 -30.729 1.00 95.94 218 LYS A O 1
ATOM 1688 N N . GLU A 1 219 ? 7.791 -13.457 -29.653 1.00 96.44 219 GLU A N 1
ATOM 1689 C CA . GLU A 1 219 ? 6.919 -14.378 -30.373 1.00 96.44 219 GLU A CA 1
ATOM 1690 C C . GLU A 1 219 ? 5.543 -14.463 -29.710 1.00 96.44 219 GLU A C 1
ATOM 1692 O O . GLU A 1 219 ? 5.400 -14.305 -28.496 1.00 96.44 219 GLU A O 1
ATOM 1697 N N . THR A 1 220 ? 4.515 -14.745 -30.509 1.00 96.00 220 THR A N 1
ATOM 1698 C CA . THR A 1 220 ? 3.171 -15.011 -29.989 1.00 96.00 220 THR A CA 1
ATOM 1699 C C . THR A 1 220 ? 3.190 -16.300 -29.159 1.00 96.00 220 THR A C 1
ATOM 1701 O O . THR A 1 220 ? 3.737 -17.301 -29.630 1.00 96.00 220 THR A O 1
ATOM 1704 N N . PRO A 1 221 ? 2.600 -16.320 -27.947 1.00 96.56 221 PRO A N 1
ATOM 1705 C CA . PRO A 1 221 ? 2.592 -17.519 -27.123 1.00 96.56 221 PRO A CA 1
ATOM 1706 C C . PRO A 1 221 ? 1.876 -18.657 -27.859 1.00 96.56 221 PRO A C 1
ATOM 1708 O O . PRO A 1 221 ? 0.828 -18.432 -28.477 1.00 96.56 221 PRO A O 1
ATOM 1711 N N . PRO A 1 222 ? 2.418 -19.881 -27.804 1.00 95.12 222 PRO A N 1
ATOM 1712 C CA . PRO A 1 222 ? 1.779 -21.006 -28.450 1.00 95.12 222 PRO A CA 1
ATOM 1713 C C . PRO A 1 222 ? 0.444 -21.322 -27.765 1.00 95.12 222 PRO A C 1
ATOM 1715 O O . PRO A 1 222 ? 0.286 -21.173 -26.553 1.00 95.12 222 PRO A O 1
ATOM 1718 N N . GLY A 1 223 ? -0.531 -21.752 -28.565 1.00 94.94 223 GLY A N 1
ATOM 1719 C CA . GLY A 1 223 ? -1.873 -22.077 -28.091 1.00 94.94 223 GLY A CA 1
ATOM 1720 C C . GLY A 1 223 ? -1.941 -23.344 -27.223 1.00 94.94 223 GLY A C 1
ATOM 1721 O O . GLY A 1 223 ? -0.940 -24.043 -27.025 1.00 94.94 223 GLY A O 1
ATOM 1722 N N . PRO A 1 224 ? -3.142 -23.680 -26.719 1.00 95.06 224 PRO A N 1
ATOM 1723 C CA . PRO A 1 224 ? -3.343 -24.867 -25.895 1.00 95.06 224 PRO A CA 1
ATOM 1724 C C . PRO A 1 224 ? -2.932 -26.144 -26.643 1.00 95.06 224 PRO A C 1
ATOM 1726 O O . PRO A 1 224 ? -3.183 -26.292 -27.837 1.00 95.06 224 PRO A O 1
ATOM 1729 N N . GLY A 1 225 ? -2.299 -27.076 -25.927 1.00 92.81 225 GLY A N 1
ATOM 1730 C CA . GLY A 1 225 ? -1.827 -28.350 -26.483 1.00 92.81 225 GLY A CA 1
ATOM 1731 C C . GLY A 1 225 ? -0.405 -28.320 -27.056 1.00 92.81 225 GLY A C 1
ATOM 1732 O O . GLY A 1 225 ? 0.143 -29.379 -27.379 1.00 92.81 225 GLY A O 1
ATOM 1733 N N . PHE A 1 226 ? 0.236 -27.149 -27.137 1.00 94.81 226 PHE A N 1
ATOM 1734 C CA . PHE A 1 226 ? 1.654 -27.062 -27.481 1.00 94.81 226 PHE A CA 1
ATOM 1735 C C . PHE A 1 226 ? 2.517 -27.744 -26.411 1.00 94.81 226 PHE A C 1
ATOM 1737 O O . PHE A 1 226 ? 2.419 -27.436 -25.227 1.00 94.81 226 PHE A O 1
ATOM 1744 N N . GLY A 1 227 ? 3.341 -28.709 -26.826 1.00 93.94 227 GLY A N 1
ATOM 1745 C CA . GLY A 1 227 ? 4.178 -29.495 -25.914 1.00 93.94 227 GLY A CA 1
ATOM 1746 C C . GLY A 1 227 ? 3.435 -30.556 -25.090 1.00 93.94 227 GLY A C 1
ATOM 1747 O O . GLY A 1 227 ? 4.058 -31.190 -24.241 1.00 93.94 227 GLY A O 1
ATOM 1748 N N . LEU A 1 228 ? 2.135 -30.791 -25.326 1.00 96.00 228 LEU A N 1
ATOM 1749 C CA . LEU A 1 228 ? 1.393 -31.824 -24.598 1.00 96.00 228 LEU A CA 1
ATOM 1750 C C . LEU A 1 228 ? 1.938 -33.215 -24.947 1.00 96.00 228 LEU A C 1
ATOM 1752 O O . LEU A 1 228 ? 2.055 -33.572 -26.123 1.00 96.00 228 LEU A O 1
ATOM 1756 N N . GLN A 1 229 ? 2.282 -34.001 -23.927 1.00 94.81 229 GLN A N 1
ATOM 1757 C CA . GLN A 1 229 ? 2.783 -35.361 -24.119 1.00 94.81 229 GLN A CA 1
ATOM 1758 C C . GLN A 1 229 ? 1.721 -36.257 -24.759 1.00 94.81 229 GLN A C 1
ATOM 1760 O O . GLN A 1 229 ? 0.529 -36.098 -24.507 1.00 94.81 229 GLN A O 1
ATOM 1765 N N . ALA A 1 230 ? 2.154 -37.241 -25.548 1.00 93.31 230 ALA A N 1
ATOM 1766 C CA . ALA A 1 230 ? 1.247 -38.103 -26.306 1.00 93.31 230 ALA A CA 1
ATOM 1767 C C . ALA A 1 230 ? 0.210 -38.831 -25.430 1.00 93.31 230 ALA A C 1
ATOM 1769 O O . ALA A 1 230 ? -0.917 -39.014 -25.865 1.00 93.31 230 ALA A O 1
ATOM 1770 N N . ALA A 1 231 ? 0.561 -39.190 -24.191 1.00 93.62 231 ALA A N 1
ATOM 1771 C CA . ALA A 1 231 ? -0.345 -39.866 -23.260 1.00 93.62 231 ALA A CA 1
ATOM 1772 C C . ALA A 1 231 ? -1.496 -38.985 -22.725 1.00 93.62 231 ALA A C 1
ATOM 1774 O O . ALA A 1 231 ? -2.404 -39.510 -22.091 1.00 93.62 231 ALA A O 1
ATOM 1775 N N . LEU A 1 232 ? -1.441 -37.663 -22.931 1.00 89.38 232 LEU A N 1
ATOM 1776 C CA . LEU A 1 232 ? -2.459 -36.698 -22.492 1.00 89.38 232 LEU A CA 1
ATOM 1777 C C . LEU A 1 232 ? -3.175 -36.004 -23.664 1.00 89.38 232 LEU A C 1
ATOM 1779 O O . LEU A 1 232 ? -3.989 -35.119 -23.411 1.00 89.38 232 LEU A O 1
ATOM 1783 N N . LYS A 1 233 ? -2.834 -36.350 -24.914 1.00 76.06 233 LYS A N 1
ATOM 1784 C CA . LYS A 1 233 ? -3.477 -35.806 -26.118 1.00 76.06 233 LYS A CA 1
ATOM 1785 C C . LYS A 1 233 ? -4.812 -36.475 -26.413 1.00 76.06 233 LYS A C 1
ATOM 1787 O O . LYS A 1 233 ? -4.942 -37.681 -26.115 1.00 76.06 233 LYS A O 1
#

Radius of gyration: 22.21 Å; chains: 1; bounding box: 51×71×56 Å

Sequence (233 aa):
MMLQASRLGGIVTKRGGATGLMVHRDTKENNLNVKFKFTPENEDRIKAICAIYPEGHKAGALIPLLDLAQRQHGWLPISAMHEVARILEVPRMRAYEVATFYTMFNRQPVGKYFLQVCATTPCMLRGAETITETIEKKLGIHAGETTKDGLFTLAEVECLGACVNAPMIQINDDYFEDLTPKDVHEILDDLKAGRKPAAGPRSGRLAAEPFGELTSLKETPPGPGFGLQAALK

InterPro domains:
  IPR002023 NADH-quinone oxidoreductase subunit E-like [PIRSF000216] (22-229)
  IPR002023 NADH-quinone oxidoreductase subunit E-like [PS01099] (149-167)
  IPR002023 NADH-quinone oxidoreductase subunit E-like [TIGR01958] (46-192)
  IPR036249 Thioredoxin-like superfamily [SSF52833] (38-210)
  IPR041921 NADH-quinone oxidoreductase subunit E, N-terminal [G3DSA:1.10.10.1590] (36-109)
  IPR042128 NuoE domain [cd03064] (112-191)

Foldseek 3Di:
DDDDPDPPDDPPPLALALDSDLDDDDDPCADQVPADDDDPVVVVVLVVLQVVDDPPVSVVSLVVQLVSSCVVVVADGLNSLVVSCVVSVHPSVSSSCVLNVDSVHHHDQAAQKEKEWACDDLQVVVPSVVQQVLCCVVQVHHRSDHGPVSHYHHGYHHDPPQSLFHGWIDIPPAIEGVDDSVVSVVCVVCVVVVHHDDGAYPQPDDHNADPDDHPDPPDDDDDPPVVPDPVRD

Secondary structure (DSSP, 8-state):
------TTS----TTSTT---SS----SSSSTTS-----HHHHHHHHHHHHHSPTT-GGGGHHHHHHHHHHHHSS--HHHHHHHHHHTT--HHHHHHHHHHSTT---S---SEEEEEE-SHHHHHTTHHHHHHHHHHHHT--TT-B-TTSSEEEEEES--S-GGG-S-EEETTEEEES--HHHHHHHHHHHHTT--PPPEESSS-SSSSPSSS-SS--SPPP-TTTT--GGG-

Organism: Caenorhabditis briggsae (NCBI:txid6238)